Protein AF-A0A969HA17-F1 (afdb_monomer_lite)

Structure (mmCIF, N/CA/C/O backbone):
data_AF-A0A969HA17-F1
#
_entry.id   AF-A0A969HA17-F1
#
loop_
_atom_site.group_PDB
_atom_site.id
_atom_site.type_symbol
_atom_site.label_atom_id
_atom_site.label_alt_id
_atom_site.label_comp_id
_atom_site.label_asym_id
_atom_site.label_entity_id
_atom_site.label_seq_id
_atom_site.pdbx_PDB_ins_code
_atom_site.Cartn_x
_atom_site.Cartn_y
_atom_site.Cartn_z
_atom_site.occupancy
_atom_site.B_iso_or_equiv
_atom_site.auth_seq_id
_atom_site.auth_comp_id
_atom_site.auth_asym_id
_atom_site.auth_atom_id
_atom_site.pdbx_PDB_model_num
ATOM 1 N N . MET A 1 1 ? 87.667 -11.951 -44.386 1.00 44.97 1 MET A N 1
ATOM 2 C CA . MET A 1 1 ? 86.567 -12.486 -45.212 1.00 44.97 1 MET A CA 1
ATOM 3 C C . MET A 1 1 ? 85.248 -12.040 -44.578 1.00 44.97 1 MET A C 1
ATOM 5 O O . MET A 1 1 ? 84.702 -12.742 -43.743 1.00 44.97 1 MET A O 1
ATOM 9 N N . ARG A 1 2 ? 84.836 -10.791 -44.846 1.00 54.56 2 ARG A N 1
ATOM 10 C CA . ARG A 1 2 ? 83.568 -10.178 -44.406 1.00 54.56 2 AR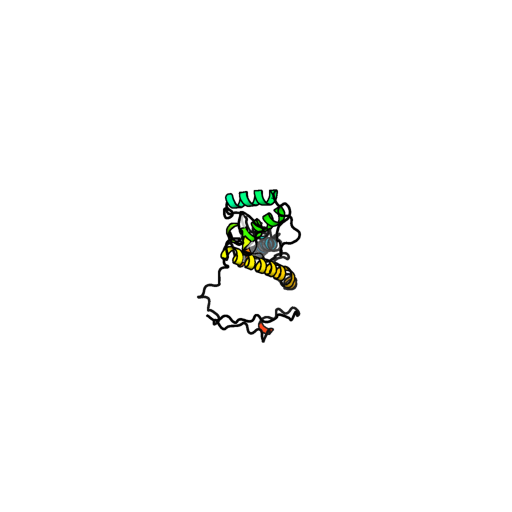G A CA 1
ATOM 11 C C . ARG A 1 2 ? 82.782 -9.852 -45.671 1.00 54.56 2 ARG A C 1
ATOM 13 O O . ARG A 1 2 ? 83.091 -8.872 -46.337 1.00 54.56 2 ARG A O 1
ATOM 20 N N . ARG A 1 3 ? 81.890 -10.760 -46.029 1.00 55.44 3 ARG A N 1
ATOM 21 C CA . ARG A 1 3 ? 80.948 -10.770 -47.155 1.00 55.44 3 ARG A CA 1
ATOM 22 C C . ARG A 1 3 ? 80.308 -12.158 -46.995 1.00 55.44 3 ARG A C 1
ATOM 24 O O . ARG A 1 3 ? 81.057 -13.110 -46.828 1.00 55.44 3 ARG A O 1
ATOM 31 N N . ASP A 1 4 ? 79.013 -12.357 -46.770 1.00 50.09 4 ASP A N 1
ATOM 32 C CA . ASP A 1 4 ? 77.863 -11.786 -47.463 1.00 50.09 4 ASP A CA 1
ATOM 33 C C . ASP A 1 4 ? 76.585 -11.968 -46.589 1.00 50.09 4 ASP A C 1
ATOM 35 O O . ASP A 1 4 ? 75.848 -12.935 -46.754 1.00 50.09 4 ASP A O 1
ATOM 39 N N . LEU A 1 5 ? 76.319 -11.078 -45.617 1.00 58.31 5 LEU A N 1
ATOM 40 C CA . LEU A 1 5 ? 75.054 -11.074 -44.838 1.00 58.31 5 LEU A CA 1
ATOM 41 C C . LEU A 1 5 ? 74.063 -9.978 -45.282 1.00 58.31 5 LEU A C 1
ATOM 43 O O . LEU A 1 5 ? 73.039 -9.764 -44.640 1.00 58.31 5 LEU A O 1
ATOM 47 N N . GLU A 1 6 ? 74.339 -9.291 -46.387 1.00 58.59 6 GLU A N 1
ATOM 48 C CA . GLU A 1 6 ? 73.413 -8.351 -47.023 1.00 58.59 6 GLU A CA 1
ATOM 49 C C . GLU A 1 6 ? 72.746 -9.052 -48.206 1.00 58.59 6 GLU A C 1
ATOM 51 O O . GLU A 1 6 ? 73.274 -8.989 -49.308 1.00 58.59 6 GLU A O 1
ATOM 56 N N . ASN A 1 7 ? 71.671 -9.813 -47.954 1.00 58.34 7 ASN A N 1
ATOM 57 C CA . ASN A 1 7 ? 70.573 -10.128 -48.903 1.00 58.34 7 ASN A CA 1
ATOM 58 C C . ASN A 1 7 ? 69.643 -11.250 -48.387 1.00 58.34 7 ASN A C 1
ATOM 60 O O . ASN A 1 7 ? 69.148 -12.066 -49.158 1.00 58.34 7 ASN A O 1
ATOM 64 N N . ILE A 1 8 ? 69.379 -11.319 -47.077 1.00 58.81 8 ILE A N 1
ATOM 65 C CA . ILE A 1 8 ? 68.439 -12.318 -46.520 1.00 58.81 8 ILE A CA 1
ATOM 66 C C . ILE A 1 8 ? 66.983 -11.802 -46.545 1.00 58.81 8 ILE A C 1
ATOM 68 O O . ILE A 1 8 ? 66.047 -12.552 -46.289 1.00 58.81 8 ILE A O 1
ATOM 72 N N . ILE A 1 9 ? 66.753 -10.531 -46.898 1.00 64.19 9 ILE A N 1
ATOM 73 C CA . ILE A 1 9 ? 65.425 -9.907 -46.839 1.00 64.19 9 ILE A CA 1
ATOM 74 C C . ILE A 1 9 ? 65.092 -9.267 -48.193 1.00 64.19 9 ILE A C 1
ATOM 76 O O . ILE A 1 9 ? 65.401 -8.105 -48.441 1.00 64.19 9 ILE A O 1
ATOM 80 N N . ASP A 1 10 ? 64.452 -10.040 -49.074 1.00 76.94 10 ASP A N 1
ATOM 81 C CA . ASP A 1 10 ? 63.769 -9.515 -50.264 1.00 76.94 10 ASP A CA 1
ATOM 82 C C . ASP A 1 10 ? 62.707 -8.484 -49.809 1.00 76.94 10 ASP A C 1
ATOM 84 O O . ASP A 1 10 ? 61.946 -8.774 -48.876 1.00 76.94 10 ASP A O 1
ATOM 88 N N . PRO A 1 11 ? 62.606 -7.292 -50.431 1.00 78.50 11 PRO A N 1
ATOM 89 C CA . PRO A 1 11 ? 61.543 -6.322 -50.157 1.00 78.50 11 PRO A CA 1
ATOM 90 C C . PRO A 1 11 ? 60.134 -6.932 -50.126 1.00 78.50 11 PRO A C 1
ATOM 92 O O . PRO A 1 11 ? 59.298 -6.526 -49.315 1.00 78.50 11 PRO A O 1
ATOM 95 N N . LYS A 1 12 ? 59.874 -7.951 -50.955 1.00 79.75 12 LYS A N 1
ATOM 96 C CA . LYS A 1 12 ? 58.603 -8.690 -50.964 1.00 79.75 12 LYS A CA 1
ATOM 97 C C . LYS A 1 12 ? 58.403 -9.506 -49.690 1.00 79.75 12 LYS A C 1
ATOM 99 O O . LYS A 1 12 ? 57.295 -9.540 -49.163 1.00 79.75 12 LYS A O 1
ATOM 104 N N . PHE A 1 13 ? 59.457 -10.132 -49.173 1.00 85.06 13 PHE A N 1
ATOM 105 C CA . PHE A 1 13 ? 59.401 -10.880 -47.918 1.00 85.06 13 PHE A CA 1
ATOM 106 C C . PHE A 1 13 ? 59.160 -9.948 -46.726 1.00 85.06 13 PHE A C 1
ATOM 108 O O . PHE A 1 13 ? 58.313 -10.238 -45.885 1.00 85.06 13 PHE A O 1
ATOM 115 N N . SER A 1 14 ? 59.829 -8.790 -46.697 1.00 83.00 14 SER A N 1
ATOM 116 C CA . SER A 1 14 ? 59.621 -7.774 -45.656 1.00 83.00 14 SER A CA 1
ATOM 117 C C . SER A 1 14 ? 58.175 -7.258 -45.636 1.00 83.00 14 SER A C 1
ATOM 119 O O . SER A 1 14 ? 57.557 -7.176 -44.575 1.00 83.00 14 SER A O 1
ATOM 121 N N . TYR A 1 15 ? 57.592 -6.999 -46.813 1.00 89.50 15 TYR A N 1
ATOM 122 C CA . TYR A 1 15 ? 56.187 -6.601 -46.938 1.00 89.50 15 TYR A CA 1
ATOM 123 C C . TYR A 1 15 ? 55.228 -7.658 -46.372 1.00 89.50 15 TYR A C 1
ATOM 125 O O . TYR A 1 15 ? 54.381 -7.336 -45.539 1.00 89.50 15 TYR A O 1
ATOM 133 N N . TRP A 1 16 ? 55.378 -8.922 -46.779 1.00 92.12 16 TRP A N 1
ATOM 134 C CA . TRP A 1 16 ? 54.507 -10.004 -46.309 1.00 92.12 16 TRP A CA 1
ATOM 135 C C . TRP A 1 16 ? 54.662 -10.282 -44.813 1.00 92.12 16 TRP A C 1
ATOM 137 O O . TRP A 1 16 ? 53.668 -10.536 -44.134 1.00 92.12 16 TRP A O 1
ATOM 147 N N . LEU A 1 17 ? 55.878 -10.171 -44.277 1.00 91.94 17 LEU A N 1
ATOM 148 C CA . LEU A 1 17 ? 56.140 -10.323 -42.849 1.00 91.94 17 LEU A CA 1
ATOM 149 C C . LEU A 1 17 ? 55.423 -9.240 -42.030 1.00 91.94 17 LEU A C 1
ATOM 151 O O . LEU A 1 17 ? 54.719 -9.561 -41.073 1.00 91.94 17 LEU A O 1
ATOM 155 N N . VAL A 1 18 ? 55.524 -7.971 -42.434 1.00 91.69 18 VAL A N 1
ATOM 156 C CA . VAL A 1 18 ? 54.828 -6.865 -41.753 1.00 91.69 18 VAL A CA 1
ATOM 157 C C . VAL A 1 18 ? 53.310 -6.989 -41.905 1.00 91.69 18 VAL A C 1
ATOM 159 O O . VAL A 1 18 ? 52.583 -6.822 -40.927 1.00 91.69 18 VAL A O 1
ATOM 162 N N . PHE A 1 19 ? 52.820 -7.339 -43.097 1.00 93.56 19 PHE A N 1
ATOM 163 C CA . PHE A 1 19 ? 51.390 -7.510 -43.361 1.00 93.56 19 PHE A CA 1
ATOM 164 C C . PHE A 1 19 ? 50.753 -8.585 -42.468 1.00 93.56 19 PHE A C 1
ATOM 166 O O . PHE A 1 19 ? 49.677 -8.365 -41.903 1.00 93.56 19 PHE A O 1
ATOM 173 N N . LEU A 1 20 ? 51.425 -9.728 -42.291 1.00 94.62 20 LEU A N 1
ATOM 174 C CA . LEU A 1 20 ? 50.940 -10.810 -41.434 1.00 94.62 20 LEU A CA 1
ATOM 175 C C . LEU A 1 20 ? 50.988 -10.443 -39.948 1.00 94.62 20 LEU A C 1
ATOM 177 O O . LEU A 1 20 ? 50.055 -10.776 -39.220 1.00 94.62 20 LEU A O 1
ATOM 181 N N . ILE A 1 21 ? 52.016 -9.714 -39.502 1.00 95.00 21 ILE A N 1
ATOM 182 C CA . ILE A 1 21 ? 52.104 -9.234 -38.115 1.00 95.00 21 ILE A CA 1
ATOM 183 C C . ILE A 1 21 ? 50.957 -8.264 -37.810 1.00 95.00 21 ILE A C 1
ATOM 185 O O . ILE A 1 21 ? 50.241 -8.453 -36.829 1.00 95.00 21 ILE A O 1
ATOM 189 N N . VAL A 1 22 ? 50.731 -7.260 -38.665 1.00 95.12 22 VAL A N 1
ATOM 190 C CA . VAL A 1 22 ? 49.660 -6.267 -38.463 1.00 95.12 22 VAL A CA 1
ATOM 191 C C . VAL A 1 22 ? 48.283 -6.931 -38.500 1.00 95.12 22 VAL A C 1
ATOM 193 O O . VAL A 1 22 ? 47.454 -6.681 -37.625 1.00 95.12 22 VAL A O 1
ATOM 196 N N . SER A 1 23 ? 48.049 -7.827 -39.461 1.00 94.81 23 SER A N 1
ATOM 197 C CA . SER A 1 23 ? 46.786 -8.567 -39.560 1.00 94.81 23 SER A CA 1
ATOM 198 C C . SER A 1 23 ? 46.558 -9.469 -38.344 1.00 94.81 23 SER A C 1
ATOM 200 O O . SER A 1 23 ? 45.452 -9.511 -37.809 1.00 94.81 23 SER A O 1
ATOM 202 N N . GLY A 1 24 ? 47.605 -10.141 -37.855 1.00 96.25 24 GLY A N 1
ATOM 203 C CA . GLY A 1 24 ? 47.545 -10.970 -36.651 1.00 96.25 24 GLY A CA 1
ATOM 204 C C . GLY A 1 24 ? 47.193 -10.170 -35.396 1.00 96.25 24 GLY A C 1
ATOM 205 O O . GLY A 1 24 ? 46.365 -10.614 -34.603 1.00 96.25 24 GLY A O 1
ATOM 206 N N . VAL A 1 25 ? 47.747 -8.964 -35.244 1.00 96.00 25 VAL A N 1
ATOM 207 C CA . VAL A 1 25 ? 47.420 -8.062 -34.127 1.00 96.00 25 VAL A CA 1
ATOM 208 C C . VAL A 1 25 ? 45.967 -7.589 -34.200 1.00 96.00 25 VAL A C 1
ATOM 210 O O . VAL A 1 25 ? 45.275 -7.614 -33.185 1.00 96.00 25 VAL A O 1
ATOM 213 N N . LEU A 1 26 ? 45.473 -7.209 -35.383 1.00 95.94 26 LEU A N 1
ATOM 214 C CA . LEU A 1 26 ? 44.083 -6.771 -35.551 1.00 95.94 26 LEU A CA 1
ATOM 215 C C . LEU A 1 26 ? 43.084 -7.900 -35.277 1.00 95.94 26 LEU A C 1
ATOM 217 O O . LEU A 1 26 ? 42.102 -7.695 -34.565 1.00 95.94 26 LEU A O 1
ATOM 221 N N . VAL A 1 27 ? 43.350 -9.103 -35.790 1.00 95.88 27 VAL A N 1
ATOM 222 C CA . VAL A 1 27 ? 42.502 -10.281 -35.559 1.00 95.88 27 VAL A CA 1
ATOM 223 C C . VAL A 1 27 ? 42.549 -10.707 -34.090 1.00 95.88 27 VAL A C 1
ATOM 225 O O . VAL A 1 27 ? 41.504 -10.951 -33.490 1.00 95.88 27 VAL A O 1
ATOM 228 N N . GLY A 1 28 ? 43.734 -10.729 -33.475 1.00 96.00 28 GLY A N 1
ATOM 229 C CA . GLY A 1 28 ? 43.892 -11.002 -32.045 1.00 96.00 28 GLY A CA 1
ATOM 230 C C . GLY A 1 28 ? 43.158 -9.983 -31.171 1.00 96.00 28 GLY A C 1
ATOM 231 O O . GLY A 1 28 ? 42.460 -10.367 -30.234 1.00 96.00 28 GLY A O 1
ATOM 232 N N . GLY A 1 29 ? 43.235 -8.697 -31.523 1.00 95.31 29 GLY A N 1
ATOM 233 C CA . GLY A 1 29 ? 42.481 -7.625 -30.874 1.00 95.31 29 GLY A CA 1
ATOM 234 C C . GLY A 1 29 ? 40.969 -7.804 -31.015 1.00 95.31 29 GLY A C 1
ATOM 235 O O . GLY A 1 29 ? 40.249 -7.684 -30.027 1.00 95.31 29 GLY A O 1
ATOM 236 N N . ALA A 1 30 ? 40.478 -8.171 -32.201 1.00 94.50 30 ALA A N 1
ATOM 237 C CA . ALA A 1 30 ? 39.061 -8.455 -32.422 1.00 94.50 30 ALA A CA 1
ATOM 238 C C . ALA A 1 30 ? 38.575 -9.646 -31.581 1.00 94.50 30 ALA A C 1
ATOM 240 O O . ALA A 1 30 ? 37.540 -9.549 -30.921 1.00 94.50 30 ALA A O 1
ATOM 241 N N . PHE A 1 31 ? 39.337 -10.743 -31.531 1.00 94.81 31 PHE A N 1
ATOM 242 C CA . PHE A 1 31 ? 39.011 -11.888 -30.676 1.00 94.81 31 PHE A CA 1
ATOM 243 C C . PHE A 1 31 ? 39.030 -11.529 -29.190 1.00 94.81 31 PHE A C 1
ATOM 245 O O . PHE A 1 31 ? 38.149 -11.966 -28.450 1.00 94.81 31 PHE A O 1
ATOM 252 N N . TRP A 1 32 ? 39.980 -10.699 -28.757 1.00 93.88 32 TRP A N 1
ATOM 253 C CA . TRP A 1 32 ? 40.032 -10.206 -27.385 1.00 93.88 32 TRP A CA 1
ATOM 254 C C . TRP A 1 32 ? 38.816 -9.339 -27.043 1.00 93.88 32 TRP A C 1
ATOM 256 O O . TRP A 1 32 ? 38.187 -9.574 -26.016 1.00 93.88 32 TRP A O 1
ATOM 266 N N . VAL A 1 33 ? 38.419 -8.407 -27.919 1.00 92.56 33 VAL A N 1
ATOM 267 C CA . VAL A 1 33 ? 37.217 -7.574 -27.728 1.00 92.56 33 VAL A CA 1
ATOM 268 C C . VAL A 1 33 ? 35.957 -8.433 -27.692 1.00 92.56 33 VAL A C 1
ATOM 270 O O . VAL A 1 33 ? 35.130 -8.250 -26.805 1.00 92.56 33 VAL A O 1
ATOM 273 N N . ILE A 1 34 ? 35.809 -9.406 -28.594 1.00 88.94 34 ILE A N 1
ATOM 274 C CA . ILE A 1 34 ? 34.659 -10.323 -28.586 1.00 88.94 34 ILE A CA 1
ATOM 275 C C . ILE A 1 34 ? 34.635 -11.141 -27.288 1.00 88.94 34 ILE A C 1
ATOM 277 O O . ILE A 1 34 ? 33.576 -11.292 -26.682 1.00 88.94 34 ILE A O 1
ATOM 281 N N . GLY A 1 35 ? 35.785 -11.638 -26.830 1.00 90.38 35 GLY A N 1
ATOM 282 C CA . GLY A 1 35 ? 35.913 -12.350 -25.558 1.00 90.38 35 GLY A CA 1
ATOM 283 C C . GLY A 1 35 ? 35.600 -11.469 -24.346 1.00 90.38 35 GLY A C 1
ATOM 284 O O . GLY A 1 35 ? 34.900 -11.909 -23.439 1.00 90.38 35 GLY A O 1
ATOM 285 N N . PHE A 1 36 ? 36.056 -10.217 -24.346 1.00 85.81 36 PHE A N 1
ATOM 286 C CA . PHE A 1 36 ? 35.774 -9.224 -23.310 1.00 85.81 36 PHE A CA 1
ATOM 287 C C . PHE A 1 36 ? 34.290 -8.844 -23.274 1.00 85.81 36 PHE A C 1
ATOM 289 O O . PHE A 1 36 ? 33.675 -8.859 -22.214 1.00 85.81 36 PHE A O 1
ATOM 296 N N . VAL A 1 37 ? 33.681 -8.567 -24.428 1.00 85.38 37 VAL A N 1
ATOM 297 C CA . VAL A 1 37 ? 32.247 -8.266 -24.518 1.00 85.38 37 VAL A CA 1
ATOM 298 C C . VAL A 1 37 ? 31.430 -9.472 -24.073 1.00 85.38 37 VAL A C 1
ATOM 300 O O . VAL A 1 37 ? 30.508 -9.306 -23.287 1.00 85.38 37 VAL A O 1
ATOM 303 N N . ARG A 1 38 ? 31.787 -10.694 -24.489 1.00 80.19 38 ARG A N 1
ATOM 304 C CA . ARG A 1 38 ? 31.105 -11.914 -24.032 1.00 80.19 38 ARG A CA 1
ATOM 305 C C . ARG A 1 38 ? 31.282 -12.159 -22.536 1.00 80.19 38 ARG A C 1
ATOM 307 O O . ARG A 1 38 ? 30.306 -12.509 -21.885 1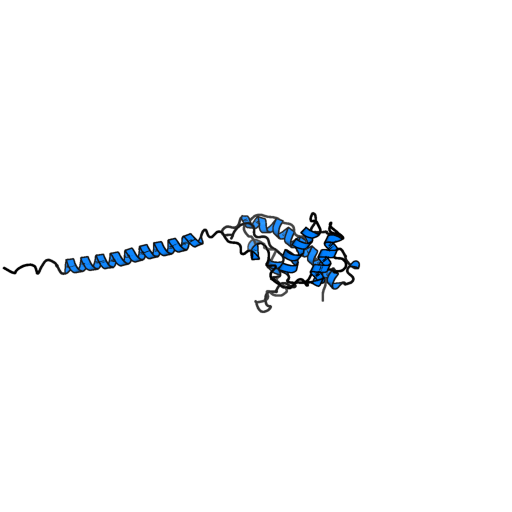.00 80.19 38 ARG A O 1
ATOM 314 N N . SER A 1 39 ? 32.471 -11.945 -21.973 1.00 76.38 39 SER A N 1
ATOM 315 C CA . SER A 1 39 ? 32.698 -12.137 -20.534 1.00 76.38 39 SER A CA 1
ATOM 316 C C . SER A 1 39 ? 31.950 -11.112 -19.680 1.00 76.38 39 SER A C 1
ATOM 318 O O . SER A 1 39 ? 31.506 -11.451 -18.589 1.00 76.38 39 SER A O 1
ATOM 320 N N . LYS A 1 40 ? 31.749 -9.890 -20.189 1.00 71.50 40 LYS A N 1
ATOM 321 C CA . LYS A 1 40 ? 30.920 -8.858 -19.549 1.00 71.50 40 LYS A CA 1
ATOM 322 C C . LYS A 1 40 ? 29.419 -9.012 -19.820 1.00 71.50 40 LYS A C 1
ATOM 324 O O . LYS A 1 40 ? 28.615 -8.637 -18.974 1.00 71.50 40 LYS A O 1
ATOM 329 N N . ALA A 1 41 ? 29.026 -9.570 -20.963 1.00 60.28 41 ALA A N 1
ATOM 330 C CA . ALA A 1 41 ? 27.623 -9.788 -21.317 1.00 60.28 41 ALA A CA 1
ATOM 331 C C . ALA A 1 41 ? 27.030 -11.029 -20.631 1.00 60.28 41 ALA A C 1
ATOM 333 O O . ALA A 1 41 ? 25.875 -10.999 -20.221 1.00 60.28 41 ALA A O 1
ATOM 334 N N . VAL A 1 42 ? 27.810 -12.102 -20.450 1.00 53.91 42 VAL A N 1
ATOM 335 C CA . VAL A 1 42 ? 27.351 -13.304 -19.730 1.00 53.91 42 VAL A CA 1
ATOM 336 C C . VAL A 1 42 ? 27.174 -13.024 -18.233 1.00 53.91 42 VAL A C 1
ATOM 338 O O . VAL A 1 42 ? 26.252 -13.561 -17.633 1.00 53.91 42 VAL A O 1
ATOM 341 N N . SER A 1 43 ? 27.943 -12.099 -17.644 1.00 52.84 43 SER A N 1
ATOM 342 C CA . SER A 1 43 ? 27.705 -11.654 -16.261 1.00 52.84 43 SER A CA 1
ATOM 343 C C . SER A 1 43 ? 26.418 -10.840 -16.061 1.00 52.84 43 SER A C 1
ATOM 345 O O . SER A 1 43 ? 26.062 -10.587 -14.921 1.00 52.84 43 SER A O 1
ATOM 347 N N . ALA A 1 44 ? 25.726 -10.425 -17.130 1.00 48.69 44 ALA A N 1
ATOM 348 C CA . ALA A 1 44 ? 24.467 -9.675 -17.039 1.00 48.69 44 ALA A CA 1
ATOM 349 C C . ALA A 1 44 ? 23.212 -10.541 -17.270 1.00 48.69 44 ALA A C 1
ATOM 351 O O . ALA A 1 44 ? 22.100 -10.078 -17.026 1.00 48.69 44 ALA A O 1
ATOM 352 N N . ALA A 1 45 ? 23.366 -11.773 -17.772 1.00 46.72 45 ALA A N 1
ATOM 353 C CA . ALA A 1 45 ? 22.240 -12.659 -18.086 1.00 46.72 45 ALA A CA 1
ATOM 354 C C . ALA A 1 45 ? 21.812 -13.543 -16.902 1.00 46.72 45 ALA A C 1
ATOM 356 O O . ALA A 1 45 ? 20.680 -14.013 -16.873 1.00 46.72 45 ALA A O 1
ATOM 357 N N . GLU A 1 46 ? 22.695 -13.730 -15.922 1.00 48.66 46 GLU A N 1
ATOM 358 C CA . GLU A 1 46 ? 22.439 -14.513 -14.711 1.00 48.66 46 GLU A CA 1
ATOM 359 C C . GLU A 1 46 ? 22.904 -13.736 -13.477 1.00 48.66 46 GLU A C 1
ATOM 361 O O . GLU A 1 46 ? 23.605 -14.235 -12.602 1.00 48.66 46 GLU A O 1
ATOM 366 N N . GLU A 1 47 ? 22.557 -12.451 -13.432 1.00 47.50 47 GLU A N 1
ATOM 367 C CA . GLU A 1 47 ? 22.487 -11.762 -12.154 1.00 47.50 47 GLU A CA 1
ATOM 368 C C . GLU A 1 47 ? 21.222 -12.297 -11.480 1.00 47.50 47 GLU A C 1
ATOM 370 O O . GLU A 1 47 ? 20.105 -12.029 -11.935 1.00 47.50 47 GLU A O 1
ATOM 375 N N . GLU A 1 48 ? 21.401 -13.125 -10.443 1.00 44.97 48 GLU A N 1
ATOM 376 C CA . GLU A 1 48 ? 20.399 -13.301 -9.393 1.00 44.97 48 GLU A CA 1
ATOM 377 C C . GLU A 1 48 ? 19.835 -11.909 -9.145 1.00 44.97 48 GLU A C 1
ATOM 379 O O . GLU A 1 48 ? 20.580 -11.014 -8.744 1.00 44.97 48 GLU A O 1
ATOM 384 N N . ILE A 1 49 ? 18.573 -11.673 -9.518 1.00 49.03 49 ILE A N 1
ATOM 385 C CA . ILE A 1 49 ? 17.965 -10.375 -9.269 1.00 49.03 49 ILE A CA 1
ATOM 386 C C . ILE A 1 49 ? 17.920 -10.285 -7.758 1.00 49.03 49 ILE A C 1
ATOM 388 O O . ILE A 1 49 ? 17.001 -10.815 -7.133 1.00 49.03 49 ILE A O 1
ATOM 392 N N . ILE A 1 50 ? 18.936 -9.645 -7.178 1.00 45.47 50 ILE A N 1
ATOM 393 C CA . ILE A 1 50 ? 18.918 -9.189 -5.807 1.00 45.47 50 ILE A CA 1
ATOM 394 C C . ILE A 1 50 ? 17.821 -8.141 -5.829 1.00 45.47 50 ILE A C 1
ATOM 396 O O . ILE A 1 50 ? 18.041 -6.970 -6.142 1.00 45.47 50 ILE A O 1
ATOM 400 N N . LEU A 1 51 ? 16.591 -8.616 -5.624 1.00 47.97 51 LEU A N 1
ATOM 401 C CA . LEU A 1 51 ? 15.432 -7.789 -5.390 1.00 47.97 51 LEU A CA 1
ATOM 402 C C . LEU A 1 51 ? 15.881 -6.852 -4.285 1.00 47.97 51 LEU A C 1
ATOM 404 O O . LEU A 1 51 ? 16.178 -7.296 -3.175 1.00 47.97 51 LEU A O 1
ATOM 408 N N . ASN A 1 52 ? 16.017 -5.565 -4.618 1.00 43.84 52 ASN A N 1
ATOM 409 C CA . ASN A 1 52 ? 16.233 -4.550 -3.604 1.00 43.84 52 ASN A CA 1
ATOM 410 C C . ASN A 1 52 ? 15.195 -4.843 -2.512 1.00 43.84 52 ASN A C 1
ATOM 412 O O . ASN A 1 52 ? 14.029 -5.026 -2.865 1.00 43.84 52 ASN A O 1
ATOM 416 N N . PRO A 1 53 ? 15.569 -4.954 -1.228 1.00 46.88 53 PRO A N 1
ATOM 417 C CA . PRO A 1 53 ? 14.602 -5.221 -0.173 1.00 46.88 53 PRO A CA 1
ATOM 418 C C . PRO A 1 53 ? 13.434 -4.228 -0.203 1.00 46.88 53 PRO A C 1
ATOM 420 O O . PRO A 1 53 ? 12.340 -4.615 0.178 1.00 46.88 53 PRO A O 1
ATOM 423 N N . ALA A 1 54 ? 13.611 -3.026 -0.772 1.00 40.78 54 ALA A N 1
ATOM 424 C CA . ALA A 1 54 ? 12.533 -2.083 -1.079 1.00 40.78 54 ALA A CA 1
ATOM 425 C C . ALA A 1 54 ? 11.410 -2.639 -1.990 1.00 40.78 54 ALA A C 1
ATOM 427 O O . ALA A 1 54 ? 10.295 -2.131 -1.951 1.00 40.78 54 ALA A O 1
ATOM 428 N N . PHE A 1 55 ? 11.683 -3.654 -2.815 1.00 44.59 55 PHE A N 1
ATOM 429 C CA . PHE A 1 55 ? 10.707 -4.359 -3.656 1.00 44.59 55 PHE A CA 1
ATOM 430 C C . PHE A 1 55 ? 10.123 -5.619 -2.994 1.00 44.59 55 PHE A C 1
ATOM 432 O O . PHE A 1 55 ? 9.164 -6.171 -3.524 1.00 44.59 55 PHE A O 1
ATOM 439 N N . VAL A 1 56 ? 10.675 -6.077 -1.862 1.00 51.47 56 VAL A N 1
ATOM 440 C CA . VAL A 1 56 ? 10.143 -7.214 -1.077 1.00 51.47 56 VAL A CA 1
ATOM 441 C C . VAL A 1 56 ? 9.337 -6.713 0.124 1.00 51.47 56 VAL A C 1
ATOM 443 O O . VAL A 1 56 ? 8.287 -7.256 0.433 1.00 51.47 56 VAL A O 1
ATOM 446 N N . ASN A 1 57 ? 9.792 -5.629 0.747 1.00 56.38 57 ASN A N 1
ATOM 447 C CA . ASN A 1 57 ? 9.087 -4.840 1.744 1.00 56.38 57 ASN A CA 1
ATOM 448 C C . ASN A 1 57 ? 9.242 -3.381 1.325 1.00 56.38 57 ASN A C 1
ATOM 450 O O . ASN A 1 57 ? 10.354 -2.849 1.389 1.00 56.38 57 ASN A O 1
ATOM 454 N N . TYR A 1 58 ? 8.161 -2.736 0.875 1.00 57.56 58 TYR A N 1
ATOM 455 C CA . TYR A 1 58 ? 8.230 -1.308 0.575 1.00 57.56 58 TYR A CA 1
ATOM 456 C C . TYR A 1 58 ? 8.793 -0.586 1.799 1.00 57.56 58 TYR A C 1
ATOM 458 O O . TYR A 1 58 ? 8.308 -0.763 2.916 1.00 57.56 58 TYR A O 1
ATOM 466 N N . SER A 1 59 ? 9.905 0.110 1.567 1.00 54.19 59 SER A N 1
ATOM 467 C CA . SER A 1 59 ? 10.805 0.633 2.588 1.00 54.19 59 SER A CA 1
ATOM 468 C C . SER A 1 59 ? 10.050 1.283 3.746 1.00 54.19 59 SER A C 1
ATOM 470 O O . SER A 1 59 ? 9.446 2.339 3.577 1.00 54.19 59 SER A O 1
ATOM 472 N N . THR A 1 60 ? 10.186 0.699 4.937 1.00 53.81 60 THR A N 1
ATOM 473 C CA . THR A 1 60 ? 9.751 1.291 6.207 1.00 53.81 60 THR A CA 1
ATOM 474 C C . THR A 1 60 ? 10.681 2.398 6.705 1.00 53.81 60 THR A C 1
ATOM 476 O O . THR A 1 60 ? 10.468 2.950 7.780 1.00 53.81 60 THR A O 1
ATOM 479 N N . ALA A 1 61 ? 11.741 2.730 5.957 1.00 53.78 61 ALA A N 1
ATOM 480 C CA . ALA A 1 61 ? 12.630 3.824 6.315 1.00 53.78 61 ALA A CA 1
ATOM 481 C C . ALA A 1 61 ? 11.914 5.169 6.106 1.00 53.78 61 ALA A C 1
ATOM 483 O O . ALA A 1 61 ? 11.860 5.702 4.995 1.00 53.78 61 ALA A O 1
ATOM 484 N N . GLY A 1 62 ? 11.353 5.695 7.192 1.00 59.38 62 GLY A N 1
ATOM 485 C CA . GLY A 1 62 ? 10.783 7.032 7.293 1.00 59.38 62 GLY A CA 1
ATOM 486 C C . GLY A 1 62 ? 10.022 7.218 8.607 1.00 59.38 62 GLY A C 1
ATOM 487 O O . GLY A 1 62 ? 9.289 6.332 9.034 1.00 59.38 62 GLY A O 1
ATOM 488 N N . ASP A 1 63 ? 10.164 8.391 9.224 1.00 71.38 63 ASP A N 1
ATOM 489 C CA . ASP A 1 63 ? 9.450 8.779 10.450 1.00 71.38 63 ASP A CA 1
ATOM 490 C C . ASP A 1 63 ? 8.009 9.241 10.134 1.00 71.38 63 ASP A C 1
ATOM 492 O O . ASP A 1 63 ? 7.602 10.343 10.493 1.00 71.38 63 ASP A O 1
ATOM 496 N N . TYR A 1 64 ? 7.240 8.444 9.384 1.00 80.88 64 TYR A N 1
ATOM 497 C CA . TYR A 1 64 ? 5.859 8.789 9.000 1.00 80.88 64 TYR A CA 1
ATOM 498 C C . TYR A 1 64 ? 4.799 8.235 9.961 1.00 80.88 64 TYR A C 1
ATOM 500 O O . TYR A 1 64 ? 3.669 8.716 9.949 1.00 80.88 64 TYR A O 1
ATOM 508 N N . VAL A 1 65 ? 5.143 7.248 10.797 1.00 88.88 65 VAL A N 1
ATOM 509 C CA . VAL A 1 65 ? 4.283 6.812 11.908 1.00 88.88 65 VAL A CA 1
ATOM 510 C C . VAL A 1 65 ? 4.766 7.484 13.183 1.00 88.88 65 VAL A C 1
ATOM 512 O O . VAL A 1 65 ? 5.896 7.247 13.621 1.00 88.88 65 VAL A O 1
ATOM 515 N N . SER A 1 66 ? 3.908 8.303 13.783 1.00 91.69 66 SER A N 1
ATOM 516 C CA . SER A 1 66 ? 4.257 9.060 14.985 1.00 91.69 66 SER A CA 1
ATOM 517 C C . SER A 1 66 ? 4.503 8.130 16.187 1.00 91.69 66 SER A C 1
ATOM 519 O O . SER A 1 66 ? 3.874 7.068 16.282 1.00 91.69 66 SER A O 1
ATOM 521 N N . PRO A 1 67 ? 5.397 8.487 17.131 1.00 91.69 67 PRO A N 1
ATOM 522 C CA . PRO A 1 67 ? 5.585 7.723 18.367 1.00 91.69 67 PRO A CA 1
ATOM 523 C C . PRO A 1 67 ? 4.283 7.538 19.156 1.00 91.69 67 PRO A C 1
ATOM 525 O O . PRO A 1 67 ? 4.080 6.500 19.783 1.00 91.69 67 PRO A O 1
ATOM 528 N N . GLU A 1 68 ? 3.381 8.517 19.096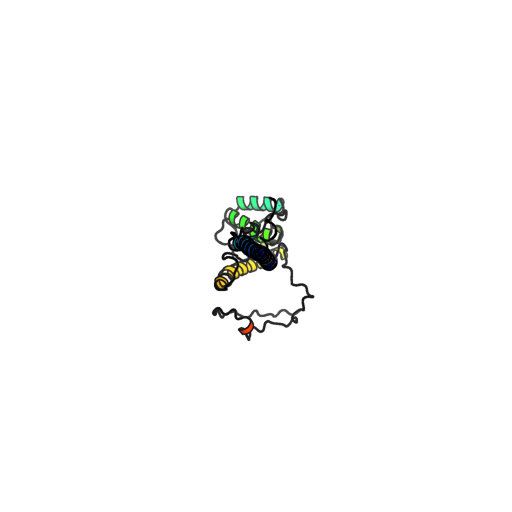 1.00 92.56 68 GLU A N 1
ATOM 529 C CA . GLU A 1 68 ? 2.064 8.476 19.724 1.00 92.56 68 GLU A CA 1
ATOM 530 C C . GLU A 1 68 ? 1.170 7.409 19.084 1.00 92.56 68 GLU A C 1
ATOM 532 O O . GLU A 1 68 ? 0.593 6.588 19.799 1.00 92.56 68 GLU A O 1
ATOM 537 N N . SER A 1 69 ? 1.096 7.364 17.749 1.00 92.69 69 SER A N 1
ATOM 538 C CA . SER A 1 69 ? 0.357 6.324 17.021 1.00 92.69 69 SER A CA 1
ATOM 539 C C . SER A 1 69 ? 0.943 4.934 17.266 1.00 92.69 69 SER A C 1
ATOM 541 O O . SER A 1 69 ? 0.187 3.980 17.467 1.00 92.69 69 SER A O 1
ATOM 543 N N . GLN A 1 70 ? 2.276 4.815 17.334 1.00 90.88 70 GLN A N 1
ATOM 544 C CA . GLN A 1 70 ? 2.948 3.561 17.690 1.00 90.88 70 GLN A CA 1
ATOM 545 C C . GLN A 1 70 ? 2.609 3.124 19.120 1.00 90.88 70 GLN A C 1
ATOM 547 O O . GLN A 1 70 ? 2.296 1.960 19.347 1.00 90.88 70 GLN A O 1
ATOM 552 N N . ALA A 1 71 ? 2.618 4.034 20.094 1.00 93.31 71 ALA A N 1
ATOM 553 C CA . ALA A 1 71 ? 2.242 3.705 21.466 1.00 93.31 71 ALA A CA 1
ATOM 554 C C . ALA A 1 71 ? 0.769 3.271 21.562 1.00 93.31 71 ALA A C 1
ATOM 556 O O . ALA A 1 71 ? 0.473 2.251 22.186 1.00 93.31 71 ALA A O 1
ATOM 557 N N . ALA A 1 72 ? -0.138 3.992 20.893 1.00 94.38 72 ALA A N 1
ATOM 558 C CA . ALA A 1 72 ? -1.567 3.686 20.885 1.00 94.38 72 ALA A CA 1
ATOM 559 C C . ALA A 1 72 ? -1.858 2.282 20.334 1.00 94.38 72 ALA A C 1
ATOM 561 O O . ALA A 1 72 ? -2.630 1.531 20.933 1.00 94.38 72 ALA A O 1
ATOM 562 N N . ILE A 1 73 ? -1.209 1.886 19.233 1.00 92.44 73 ILE A N 1
ATOM 563 C CA . ILE A 1 73 ? -1.420 0.549 18.665 1.00 92.44 73 ILE A CA 1
ATOM 564 C C . ILE A 1 73 ? -0.824 -0.558 19.540 1.00 92.44 73 ILE A C 1
ATOM 566 O O . ILE A 1 73 ? -1.431 -1.619 19.646 1.00 92.44 73 ILE A O 1
ATOM 570 N N . GLN A 1 74 ? 0.301 -0.327 20.229 1.00 93.38 74 GLN A N 1
ATOM 571 C CA . GLN A 1 74 ? 0.831 -1.322 21.172 1.00 93.38 74 GLN A CA 1
ATOM 572 C C . GLN A 1 74 ? -0.125 -1.556 22.348 1.00 93.38 74 GLN A C 1
ATOM 574 O O . GLN A 1 74 ? -0.337 -2.701 22.748 1.00 93.38 74 GLN A O 1
ATOM 579 N N . THR A 1 75 ? -0.749 -0.496 22.873 1.00 94.75 75 THR A N 1
ATOM 580 C CA . THR A 1 75 ? -1.806 -0.630 23.886 1.00 94.75 75 THR A CA 1
ATOM 581 C C . THR A 1 75 ? -3.005 -1.399 23.334 1.00 94.75 75 THR A C 1
ATOM 583 O O . THR A 1 75 ? -3.476 -2.331 23.982 1.00 94.75 75 THR A O 1
ATOM 586 N N . TYR A 1 76 ? -3.447 -1.077 22.117 1.00 94.31 76 TYR A N 1
ATOM 587 C CA . TYR A 1 76 ? -4.573 -1.758 21.479 1.00 94.31 76 TYR A CA 1
ATOM 588 C C . TYR A 1 76 ? -4.304 -3.251 21.231 1.00 94.31 76 TYR A C 1
ATOM 590 O O . TYR A 1 76 ? -5.171 -4.072 21.507 1.00 94.31 76 TYR A O 1
ATOM 598 N N . ILE A 1 77 ? -3.103 -3.628 20.771 1.00 93.69 77 ILE A N 1
ATOM 599 C CA . ILE A 1 77 ? -2.700 -5.036 20.583 1.00 93.69 77 ILE A CA 1
ATOM 600 C C . ILE A 1 77 ? -2.750 -5.802 21.913 1.00 93.69 77 ILE A C 1
ATOM 602 O O . ILE A 1 77 ? -3.163 -6.960 21.939 1.00 93.69 77 ILE A O 1
ATOM 606 N N . ALA A 1 78 ? -2.332 -5.170 23.015 1.00 94.19 78 ALA A N 1
ATOM 607 C CA . ALA A 1 78 ? -2.353 -5.792 24.337 1.00 94.19 78 ALA A CA 1
ATOM 608 C C . ALA A 1 78 ? -3.780 -5.998 24.876 1.00 94.19 78 ALA A C 1
ATOM 610 O O . ALA A 1 78 ? -4.032 -6.981 25.572 1.00 94.19 78 ALA A O 1
ATOM 611 N N . GLU A 1 79 ? -4.702 -5.087 24.563 1.00 95.19 79 GLU A N 1
ATOM 612 C CA . GLU A 1 79 ? -6.105 -5.164 24.981 1.00 95.19 79 GLU A CA 1
ATOM 613 C C . GLU A 1 79 ? -6.932 -6.108 24.092 1.00 95.19 79 GLU A C 1
ATOM 615 O O . GLU A 1 79 ? -7.764 -6.871 24.588 1.00 95.19 79 GLU A O 1
ATOM 620 N N . PHE A 1 80 ? -6.667 -6.104 22.785 1.00 94.19 80 PHE A N 1
ATOM 621 C CA . PHE A 1 80 ? -7.400 -6.862 21.776 1.00 94.19 80 PHE A CA 1
ATOM 622 C C . PHE A 1 80 ? -6.438 -7.727 20.952 1.00 94.19 80 PHE A C 1
ATOM 624 O O . PHE A 1 80 ? -6.002 -7.310 19.876 1.00 94.19 80 PHE A O 1
ATOM 631 N N . PRO A 1 81 ? -6.104 -8.947 21.416 1.00 91.38 81 PRO A N 1
ATOM 632 C CA . PRO A 1 81 ? -5.197 -9.839 20.689 1.00 91.38 81 PRO A CA 1
ATOM 633 C C . PRO A 1 81 ? -5.770 -10.306 19.340 1.00 91.38 81 PRO A C 1
ATOM 635 O O . PRO A 1 81 ? -5.009 -10.571 18.410 1.00 91.38 81 PRO A O 1
ATOM 638 N N . GLU A 1 82 ? -7.100 -10.345 19.220 1.00 92.69 82 GLU A N 1
ATOM 639 C CA . GLU A 1 82 ? -7.822 -10.614 17.974 1.00 92.69 82 GLU A CA 1
ATOM 640 C C . GLU A 1 82 ? -8.426 -9.320 17.407 1.00 92.69 82 GLU A C 1
ATOM 642 O O . GLU A 1 82 ? -8.947 -8.501 18.178 1.00 92.69 82 GLU A O 1
ATOM 647 N N . PRO A 1 83 ? -8.387 -9.114 16.078 1.00 90.69 83 PRO A N 1
ATOM 648 C CA . PRO A 1 83 ? -8.792 -7.853 15.482 1.00 90.69 83 PRO A CA 1
ATOM 649 C C . PRO A 1 83 ? -10.306 -7.662 15.545 1.00 90.69 83 PRO A C 1
ATOM 651 O O . PRO A 1 83 ? -11.094 -8.561 15.247 1.00 90.69 83 PRO A O 1
ATOM 654 N N . GLN A 1 84 ? -10.725 -6.440 15.858 1.00 90.88 84 GLN A N 1
ATOM 655 C CA . GLN A 1 84 ? -12.130 -6.054 15.811 1.00 90.88 84 GLN A CA 1
ATOM 656 C C . GLN A 1 84 ? -12.494 -5.518 14.424 1.00 90.88 84 GLN A C 1
ATOM 658 O O . GLN A 1 84 ? -11.758 -4.722 13.843 1.00 90.88 84 GLN A O 1
ATOM 663 N N . ASN A 1 85 ? -13.654 -5.928 13.904 1.00 88.62 85 ASN A N 1
ATOM 664 C CA . ASN A 1 85 ? -14.232 -5.422 12.651 1.00 88.62 85 ASN A CA 1
ATOM 665 C C . ASN A 1 85 ? -13.332 -5.563 11.402 1.00 88.62 85 ASN A C 1
ATOM 667 O O . ASN A 1 85 ? -13.465 -4.810 10.435 1.00 88.62 85 ASN A O 1
ATOM 671 N N . ALA A 1 86 ? -12.440 -6.558 11.374 1.00 89.06 86 ALA A N 1
ATOM 672 C CA . ALA A 1 86 ? -11.663 -6.886 10.181 1.00 89.06 86 ALA A CA 1
ATOM 673 C C . ALA A 1 86 ? -12.552 -7.559 9.117 1.00 89.06 86 ALA A C 1
ATOM 675 O O . ALA A 1 86 ? -13.005 -8.686 9.295 1.00 89.06 86 ALA A O 1
ATOM 676 N N . GLN A 1 87 ? -12.809 -6.858 8.006 1.00 88.25 87 GLN A N 1
ATOM 677 C CA . GLN A 1 87 ? -13.701 -7.336 6.933 1.00 88.25 87 GLN A CA 1
ATOM 678 C C . GLN A 1 87 ? -12.956 -7.920 5.724 1.00 88.25 87 GLN A C 1
ATOM 680 O O . GLN A 1 87 ? -13.444 -8.852 5.093 1.00 88.25 87 GLN A O 1
ATOM 685 N N . VAL A 1 88 ? -11.797 -7.349 5.371 1.00 88.31 88 VAL A N 1
ATOM 686 C CA . VAL A 1 88 ? -11.024 -7.740 4.174 1.00 88.31 88 VAL A CA 1
ATOM 687 C C . VAL A 1 88 ? -9.820 -8.595 4.555 1.00 88.31 88 VAL A C 1
ATOM 689 O O . VAL A 1 88 ? -9.632 -9.685 4.025 1.00 88.31 88 VAL A O 1
ATOM 692 N N . LEU A 1 89 ? -9.018 -8.114 5.504 1.00 87.50 89 LEU A N 1
ATOM 693 C CA . LEU A 1 89 ? -7.849 -8.824 6.018 1.00 87.50 89 LEU A CA 1
ATOM 694 C C . LEU A 1 89 ? -8.282 -9.761 7.145 1.00 87.50 89 LEU A C 1
ATOM 696 O O . LEU A 1 89 ? -8.115 -9.467 8.326 1.00 87.50 89 LEU A O 1
ATOM 700 N N . VAL A 1 90 ? -8.924 -10.856 6.752 1.00 82.94 90 VAL A N 1
ATOM 701 C CA . VAL A 1 90 ? -9.404 -11.907 7.653 1.00 82.94 90 VAL A CA 1
ATOM 702 C C . VAL A 1 90 ? -8.326 -12.987 7.828 1.00 82.94 90 VAL A C 1
ATOM 704 O O . VAL A 1 90 ? -7.572 -13.257 6.894 1.00 82.94 90 VAL A O 1
ATOM 707 N N . ASN A 1 91 ? -8.274 -13.631 9.001 1.00 86.44 91 ASN A N 1
ATOM 708 C CA . ASN A 1 91 ? -7.286 -14.662 9.391 1.00 86.44 91 ASN A CA 1
ATOM 709 C C . ASN A 1 91 ? -5.890 -14.153 9.805 1.00 86.44 91 ASN A C 1
ATOM 711 O O . ASN A 1 91 ? -4.898 -14.845 9.589 1.00 86.44 91 ASN A O 1
ATOM 715 N N . MET A 1 92 ? -5.810 -12.965 10.400 1.00 86.31 92 MET A N 1
ATOM 716 C CA . MET A 1 92 ? -4.601 -12.457 11.055 1.00 86.31 92 MET A CA 1
ATOM 717 C C . MET A 1 92 ? -4.947 -12.074 12.490 1.00 86.31 92 MET A C 1
ATOM 719 O O . MET A 1 92 ? -6.038 -11.551 12.723 1.00 86.31 92 MET A O 1
ATOM 723 N N . ASN A 1 93 ? -4.033 -12.284 13.435 1.00 90.38 93 ASN A N 1
ATOM 724 C CA . ASN A 1 93 ? -4.171 -11.682 14.765 1.00 90.38 93 ASN A CA 1
ATOM 725 C C . ASN A 1 93 ? -3.878 -10.167 14.705 1.00 90.38 93 ASN A C 1
ATOM 727 O O . ASN A 1 93 ? -3.379 -9.654 13.698 1.00 90.38 93 ASN A O 1
ATOM 731 N N . THR A 1 94 ? -4.166 -9.419 15.773 1.00 90.25 94 THR A N 1
ATOM 732 C CA . THR A 1 94 ? -4.010 -7.950 15.761 1.00 90.25 94 THR A CA 1
ATOM 733 C C . THR A 1 94 ? -2.562 -7.511 15.516 1.00 90.25 94 THR A C 1
ATOM 735 O O . THR A 1 94 ? -2.331 -6.501 14.852 1.00 90.25 94 THR A O 1
ATOM 738 N N . SER A 1 95 ? -1.571 -8.274 15.990 1.00 90.00 95 SER A N 1
ATOM 739 C CA . SER A 1 95 ? -0.150 -7.967 15.771 1.00 90.00 95 SER A CA 1
ATOM 740 C C . SER A 1 95 ? 0.273 -8.194 14.314 1.00 90.00 95 SER A C 1
ATOM 742 O O . SER A 1 95 ? 0.960 -7.360 13.725 1.00 90.00 95 SER A O 1
ATOM 744 N N . GLU A 1 96 ? -0.180 -9.285 13.699 1.00 89.00 96 GLU A N 1
ATOM 745 C CA . GLU A 1 96 ? 0.037 -9.577 12.278 1.00 89.00 96 GLU A CA 1
ATOM 746 C C . GLU A 1 96 ? -0.631 -8.531 11.384 1.00 89.00 96 GLU A C 1
ATOM 748 O O . GLU A 1 96 ? -0.003 -8.014 10.456 1.00 89.00 96 GLU A O 1
ATOM 753 N N . LEU A 1 97 ? -1.871 -8.158 11.707 1.00 89.81 97 LEU A N 1
ATOM 754 C CA . LEU A 1 97 ? -2.604 -7.116 10.998 1.00 89.81 97 LEU A CA 1
ATOM 755 C C . LEU A 1 97 ? -1.894 -5.760 11.107 1.00 89.81 97 LEU A C 1
ATOM 757 O O . LEU A 1 97 ? -1.772 -5.045 10.113 1.00 89.81 97 LEU A O 1
ATOM 761 N N . TYR A 1 98 ? -1.373 -5.417 12.286 1.00 89.88 98 TYR A N 1
ATOM 762 C CA . TYR A 1 98 ? -0.573 -4.210 12.484 1.00 89.88 98 TYR A CA 1
ATOM 763 C C . TYR A 1 98 ? 0.697 -4.199 11.622 1.00 89.88 98 TYR A C 1
ATOM 765 O O . TYR A 1 98 ? 1.000 -3.182 10.989 1.00 89.88 98 TYR A O 1
ATOM 773 N N . ASN A 1 99 ? 1.421 -5.319 11.554 1.00 87.50 99 ASN A N 1
ATOM 774 C CA . ASN A 1 99 ? 2.607 -5.429 10.704 1.00 87.50 99 ASN A CA 1
ATOM 775 C C . ASN A 1 99 ? 2.240 -5.222 9.230 1.00 87.50 99 ASN A C 1
ATOM 777 O O . ASN A 1 99 ? 2.896 -4.445 8.538 1.00 87.50 99 ASN A O 1
ATOM 781 N N . PHE A 1 100 ? 1.142 -5.830 8.767 1.00 87.88 100 PHE A N 1
ATOM 782 C CA . PHE A 1 100 ? 0.629 -5.600 7.417 1.00 87.88 100 PHE A CA 1
ATOM 783 C C . PHE A 1 100 ? 0.325 -4.114 7.167 1.00 87.88 100 PHE A C 1
ATOM 785 O O . PHE A 1 100 ? 0.759 -3.549 6.161 1.00 87.88 100 PHE A O 1
ATOM 792 N N . MET A 1 101 ? -0.383 -3.460 8.092 1.00 89.38 101 MET A N 1
ATOM 793 C CA . MET A 1 101 ? -0.744 -2.044 7.978 1.00 89.38 101 MET A CA 1
ATOM 794 C C . MET A 1 101 ? 0.495 -1.146 7.924 1.00 89.38 101 MET A C 1
ATOM 796 O O . MET A 1 101 ? 0.605 -0.295 7.044 1.00 89.38 101 MET A O 1
ATOM 800 N N . THR A 1 102 ? 1.466 -1.364 8.804 1.00 87.62 102 THR A N 1
ATOM 801 C CA . THR A 1 102 ? 2.683 -0.544 8.854 1.00 87.62 102 THR A CA 1
ATOM 802 C C . THR A 1 102 ? 3.535 -0.712 7.598 1.00 87.62 102 THR A C 1
ATOM 804 O O . THR A 1 102 ? 4.022 0.277 7.048 1.00 87.62 102 THR A O 1
ATOM 807 N N . THR A 1 103 ? 3.689 -1.945 7.109 1.00 83.56 103 THR A N 1
ATOM 808 C CA . THR A 1 103 ? 4.526 -2.245 5.940 1.00 83.56 103 THR A CA 1
ATOM 809 C C . THR A 1 103 ? 3.883 -1.796 4.631 1.00 83.56 103 THR A C 1
ATOM 811 O O . THR A 1 103 ? 4.539 -1.142 3.823 1.00 83.56 103 THR A O 1
ATOM 814 N N . TYR A 1 104 ? 2.612 -2.125 4.400 1.00 84.06 104 TYR A N 1
ATOM 815 C CA . TYR A 1 104 ? 1.993 -1.931 3.085 1.00 84.06 104 TYR A CA 1
ATOM 816 C C . TYR A 1 104 ? 1.164 -0.652 2.993 1.00 84.06 104 TYR A C 1
ATOM 818 O O . TYR A 1 104 ? 1.238 0.034 1.973 1.00 84.06 104 TYR A O 1
ATOM 826 N N . MET A 1 105 ? 0.423 -0.298 4.048 1.00 88.06 105 MET A N 1
ATOM 827 C CA . MET A 1 105 ? -0.413 0.906 4.052 1.00 88.06 105 MET A CA 1
ATOM 828 C C . MET A 1 105 ? 0.420 2.137 4.396 1.00 88.06 105 MET A C 1
ATOM 830 O O . MET A 1 105 ? 0.651 2.982 3.532 1.00 88.06 105 MET A O 1
ATOM 834 N N . SER A 1 106 ? 0.927 2.227 5.627 1.00 88.88 106 SER A N 1
ATOM 835 C CA . SER A 1 106 ? 1.714 3.387 6.055 1.00 88.88 106 SER A CA 1
ATOM 836 C C . SER A 1 106 ? 3.022 3.488 5.280 1.00 88.88 106 SER A C 1
ATOM 838 O O . SER A 1 106 ? 3.363 4.579 4.845 1.00 88.88 106 SER A O 1
ATOM 840 N N . GLY A 1 107 ? 3.701 2.368 5.008 1.00 84.38 107 GLY A N 1
ATOM 841 C CA . GLY A 1 107 ? 4.850 2.345 4.104 1.00 84.38 107 GLY A CA 1
ATOM 842 C C . GLY A 1 107 ? 4.506 2.908 2.730 1.00 84.38 107 GLY A C 1
ATOM 843 O O . GLY A 1 107 ? 5.118 3.878 2.300 1.00 84.38 107 GLY A O 1
ATOM 844 N N . GLY A 1 108 ? 3.492 2.359 2.054 1.00 83.56 108 GLY A N 1
ATOM 845 C CA . GLY A 1 108 ? 3.174 2.730 0.673 1.00 83.56 108 GLY A CA 1
ATOM 846 C C . GLY A 1 108 ? 2.613 4.139 0.474 1.00 83.56 108 GLY A C 1
ATOM 847 O O . GLY A 1 108 ? 2.795 4.702 -0.606 1.00 83.56 108 GLY A O 1
ATOM 848 N N . LEU A 1 109 ? 1.942 4.699 1.484 1.00 88.00 109 LEU A N 1
ATOM 849 C CA . LEU A 1 109 ? 1.320 6.028 1.433 1.00 88.00 109 LEU A CA 1
ATOM 850 C C . LEU A 1 109 ? 2.121 7.102 2.192 1.00 88.00 109 LEU A C 1
ATOM 852 O O . LEU A 1 109 ? 1.825 8.286 2.040 1.00 88.00 109 LEU A O 1
ATOM 856 N N . LYS A 1 110 ? 3.090 6.697 3.029 1.00 87.69 110 LYS A N 1
ATOM 857 C CA . LYS A 1 110 ? 3.822 7.543 3.993 1.00 87.69 110 LYS A CA 1
ATOM 858 C C . LYS A 1 110 ? 2.902 8.393 4.875 1.00 87.69 110 LYS A C 1
ATOM 860 O O . LYS A 1 110 ? 3.180 9.561 5.131 1.00 87.69 110 LYS A O 1
ATOM 865 N N . GLN A 1 111 ? 1.796 7.802 5.327 1.00 90.88 111 GLN A N 1
ATOM 866 C CA . GLN A 1 111 ? 0.830 8.446 6.220 1.00 90.88 111 GLN A CA 1
ATOM 867 C C . GLN A 1 111 ? 0.790 7.770 7.592 1.00 90.88 111 GLN A C 1
ATOM 869 O O . GLN A 1 111 ? 0.963 6.551 7.708 1.00 90.88 111 GLN A O 1
ATOM 874 N N . ASP A 1 112 ? 0.508 8.577 8.614 1.00 93.19 112 ASP A N 1
ATOM 875 C CA . ASP A 1 112 ? 0.316 8.116 9.988 1.00 93.19 112 ASP A CA 1
ATOM 876 C C . ASP A 1 112 ? -1.013 7.353 10.154 1.00 93.19 112 ASP A C 1
ATOM 878 O O . ASP A 1 112 ? -1.947 7.510 9.362 1.00 93.19 112 ASP A O 1
ATOM 882 N N . CYS A 1 113 ? -1.134 6.545 11.211 1.00 93.38 113 CYS A N 1
ATOM 883 C CA . CYS A 1 113 ? -2.335 5.744 11.480 1.00 93.38 113 CYS A CA 1
ATOM 884 C C . CYS A 1 113 ? -3.606 6.604 11.600 1.00 93.38 113 CYS A C 1
ATOM 886 O O . CYS A 1 113 ? -4.686 6.190 11.171 1.00 93.38 113 CYS A O 1
ATOM 888 N N . THR A 1 114 ? -3.458 7.820 12.128 1.00 94.44 114 THR A N 1
ATOM 889 C CA . THR A 1 114 ? -4.520 8.826 12.293 1.00 94.44 114 THR A CA 1
ATOM 890 C C . THR A 1 114 ? -5.160 9.276 10.977 1.00 94.44 114 THR A C 1
ATOM 892 O O . THR A 1 114 ? -6.255 9.830 10.985 1.00 94.44 114 THR A O 1
ATOM 895 N N . TYR A 1 115 ? -4.528 9.008 9.829 1.00 94.69 115 TYR A N 1
ATOM 896 C CA . TYR A 1 115 ? -5.076 9.362 8.520 1.00 94.69 115 TYR A CA 1
ATOM 897 C C . TYR A 1 115 ? -6.377 8.609 8.188 1.00 94.69 115 TYR A C 1
ATOM 899 O O . TYR A 1 115 ? -7.256 9.172 7.528 1.00 94.69 115 TYR A O 1
ATOM 907 N N . CYS A 1 116 ? -6.495 7.358 8.656 1.00 94.38 116 CYS A N 1
ATOM 908 C CA . CYS A 1 116 ? -7.636 6.465 8.406 1.00 94.38 116 CYS A CA 1
ATOM 909 C C . CYS A 1 116 ? -8.262 5.871 9.678 1.00 94.38 116 CYS A C 1
ATOM 911 O O . CYS A 1 116 ? -9.321 5.251 9.592 1.00 94.38 116 CYS A O 1
ATOM 913 N N . HIS A 1 117 ? -7.625 6.007 10.843 1.00 95.31 117 HIS A N 1
ATOM 914 C CA . HIS A 1 117 ? -8.103 5.414 12.090 1.00 95.31 117 HIS A CA 1
ATOM 915 C C . HIS A 1 117 ? -8.264 6.446 13.199 1.00 95.31 117 HIS A C 1
ATOM 917 O O . HIS A 1 117 ? -7.486 7.389 13.326 1.00 95.31 117 HIS A O 1
ATOM 923 N N . ASN A 1 118 ? -9.228 6.178 14.076 1.00 93.81 118 ASN A N 1
ATOM 924 C CA . ASN A 1 118 ? -9.243 6.741 15.414 1.00 93.81 118 ASN A CA 1
ATOM 925 C C . ASN A 1 118 ? -8.257 5.942 16.289 1.00 93.81 118 ASN A C 1
ATOM 927 O O . ASN A 1 118 ? -8.448 4.746 16.502 1.00 93.81 118 ASN A O 1
ATOM 931 N N . THR A 1 119 ? -7.203 6.582 16.798 1.00 91.94 119 THR A N 1
ATOM 932 C CA . THR A 1 119 ? -6.169 5.917 17.616 1.00 91.94 119 THR A CA 1
ATOM 933 C C . THR A 1 119 ? -6.664 5.477 18.994 1.00 91.94 119 THR A C 1
ATOM 935 O O . THR A 1 119 ? -6.036 4.618 19.607 1.00 91.94 119 THR A O 1
ATOM 938 N N . ALA A 1 120 ? -7.802 5.999 19.471 1.00 91.00 120 ALA A N 1
ATOM 939 C CA . ALA A 1 120 ? -8.454 5.511 20.686 1.00 91.00 120 ALA A CA 1
ATOM 940 C C . ALA A 1 120 ? -9.156 4.158 20.477 1.00 91.00 120 ALA A C 1
ATOM 942 O O . ALA A 1 120 ? -9.322 3.401 21.429 1.00 91.00 120 ALA A O 1
ATOM 943 N N . ASN A 1 121 ? -9.573 3.846 19.245 1.00 92.12 121 ASN A N 1
ATOM 944 C CA . ASN A 1 121 ? -10.154 2.555 18.888 1.00 92.12 121 ASN A CA 1
ATOM 945 C C . ASN A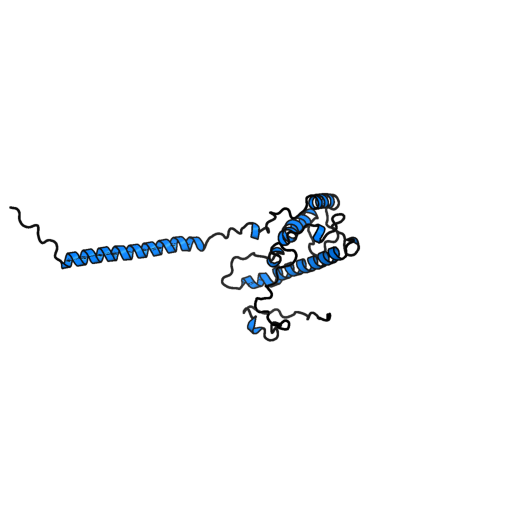 1 121 ? -9.953 2.259 17.393 1.00 92.12 121 ASN A C 1
ATOM 947 O O . ASN A 1 121 ? -10.723 2.708 16.540 1.00 92.12 121 ASN A O 1
ATOM 951 N N . PHE A 1 122 ? -8.960 1.428 17.072 1.00 93.38 122 PHE A N 1
ATOM 952 C CA . PHE A 1 122 ? -8.643 1.062 15.687 1.00 93.38 122 PHE A CA 1
ATOM 953 C C . PHE A 1 122 ? -9.760 0.259 14.994 1.00 93.38 122 PHE A C 1
ATOM 955 O O . PHE A 1 122 ? -9.891 0.311 13.762 1.00 93.38 122 PHE A O 1
ATOM 962 N N . GLY A 1 123 ? -10.591 -0.432 15.780 1.00 92.00 123 GLY A N 1
ATOM 963 C CA . GLY A 1 123 ? -11.758 -1.188 15.331 1.00 92.00 123 GLY A CA 1
ATOM 964 C C . GLY A 1 123 ? -13.016 -0.344 15.109 1.00 92.00 123 GLY A C 1
ATOM 965 O O . GLY A 1 123 ? -14.016 -0.892 14.656 1.00 92.00 123 GLY A O 1
ATOM 966 N N . ALA A 1 124 ? -12.996 0.962 15.400 1.00 93.38 124 ALA A N 1
ATOM 967 C CA . ALA A 1 124 ? -14.152 1.839 15.210 1.00 93.38 124 ALA A CA 1
ATOM 968 C C . ALA A 1 124 ? -14.583 1.910 13.735 1.00 93.38 124 ALA A C 1
ATOM 970 O O . ALA A 1 124 ? -13.740 1.975 12.836 1.00 93.38 124 ALA A O 1
ATOM 971 N N . GLU A 1 125 ? -15.890 1.915 13.485 1.00 91.19 125 GLU A N 1
ATOM 972 C CA . GLU A 1 125 ? -16.498 1.889 12.151 1.00 91.19 125 GLU A CA 1
ATOM 973 C C . GLU A 1 125 ? -17.538 2.997 11.996 1.00 91.19 125 GLU A C 1
ATOM 975 O O . GLU A 1 125 ? -18.226 3.348 12.952 1.00 91.19 125 GLU A O 1
ATOM 980 N N . GLY A 1 126 ? -17.681 3.533 10.780 1.00 89.88 126 GLY A N 1
ATOM 981 C CA . GLY A 1 126 ? -18.682 4.555 10.469 1.00 89.88 126 GLY A CA 1
ATOM 982 C C . GLY A 1 126 ? -18.691 5.707 11.482 1.00 89.88 126 GLY A C 1
ATOM 983 O O . GLY A 1 126 ? -17.658 6.318 11.750 1.00 89.88 126 GLY A O 1
ATOM 984 N N . ALA A 1 127 ? -19.859 5.970 12.071 1.00 89.38 127 ALA A N 1
ATOM 985 C CA . ALA A 1 127 ? -20.045 7.044 13.045 1.00 89.38 127 ALA A CA 1
ATOM 986 C C . ALA A 1 127 ? -19.208 6.876 14.330 1.00 89.38 127 ALA A C 1
ATOM 988 O O . ALA A 1 127 ? -18.863 7.879 14.954 1.00 89.38 127 ALA A O 1
ATOM 989 N N . ASP A 1 128 ? -18.826 5.648 14.705 1.00 90.69 128 ASP A N 1
ATOM 990 C CA . ASP A 1 128 ? -18.038 5.385 15.920 1.00 90.69 128 ASP A CA 1
ATOM 991 C C . ASP A 1 128 ? -16.598 5.910 15.809 1.00 90.69 128 ASP A C 1
ATOM 993 O O . ASP A 1 128 ? -15.912 6.081 16.817 1.00 90.69 128 ASP A O 1
ATOM 997 N N . ILE A 1 129 ? -16.123 6.187 14.588 1.00 92.56 129 ILE A N 1
ATOM 998 C CA . ILE A 1 129 ? -14.819 6.822 14.352 1.00 92.56 129 ILE A CA 1
ATOM 999 C C . ILE A 1 129 ? -14.826 8.266 14.873 1.00 92.56 129 ILE A C 1
ATOM 1001 O O . ILE A 1 129 ? -13.795 8.735 15.357 1.00 92.56 129 ILE A O 1
ATOM 1005 N N . GLY A 1 130 ? -15.979 8.943 14.826 1.00 92.19 130 GLY A N 1
ATOM 1006 C CA . GLY A 1 130 ? -16.150 10.328 15.274 1.00 92.19 130 GLY A CA 1
ATOM 1007 C C . GLY A 1 130 ? -15.693 11.394 14.271 1.00 92.19 130 GLY A C 1
ATOM 1008 O O . GLY A 1 130 ? -15.731 12.578 14.598 1.00 92.19 130 GLY A O 1
ATOM 1009 N N . ASP A 1 131 ? -15.277 10.991 13.066 1.00 94.38 131 ASP A N 1
ATOM 1010 C CA . ASP A 1 131 ? -14.874 11.880 11.972 1.00 94.38 131 ASP A CA 1
ATOM 1011 C C . ASP A 1 131 ? -15.269 11.263 10.619 1.00 94.38 131 ASP A C 1
ATOM 1013 O O . ASP A 1 131 ? -14.750 10.217 10.217 1.00 94.38 131 ASP A O 1
ATOM 1017 N N . ASP A 1 132 ? -16.180 11.931 9.906 1.00 93.19 132 ASP A N 1
ATOM 1018 C CA . ASP A 1 132 ? -16.718 11.471 8.620 1.00 93.19 132 ASP A CA 1
ATOM 1019 C C . ASP A 1 132 ? -15.643 11.372 7.524 1.00 93.19 132 ASP A C 1
ATOM 1021 O O . ASP A 1 132 ? -15.721 10.519 6.634 1.00 93.19 132 ASP A O 1
ATOM 1025 N N . THR A 1 133 ? -14.615 12.223 7.572 1.00 94.25 133 THR A N 1
ATOM 1026 C CA . THR A 1 133 ? -13.525 12.216 6.589 1.00 94.25 133 THR A CA 1
ATOM 1027 C C . THR A 1 133 ? -12.608 11.018 6.797 1.00 94.25 133 THR A C 1
ATOM 1029 O O . THR A 1 133 ? -12.236 10.351 5.827 1.00 94.25 133 THR A O 1
ATOM 1032 N N . ILE A 1 134 ? -12.299 10.695 8.054 1.00 94.81 134 ILE A N 1
ATOM 1033 C CA . ILE A 1 134 ? -11.522 9.509 8.424 1.00 94.81 134 ILE A CA 1
ATOM 1034 C C . ILE A 1 134 ? -12.319 8.246 8.086 1.00 94.81 134 ILE A C 1
ATOM 1036 O O . ILE A 1 134 ? -11.775 7.339 7.455 1.00 94.81 134 ILE A O 1
ATOM 1040 N N . ALA A 1 135 ? -13.614 8.211 8.413 1.00 93.94 135 ALA A N 1
ATOM 1041 C CA . ALA A 1 135 ? -14.499 7.099 8.070 1.00 93.94 135 ALA A CA 1
ATOM 1042 C C . ALA A 1 135 ? -14.541 6.846 6.554 1.00 93.94 135 ALA A C 1
ATOM 1044 O O . ALA A 1 135 ? -14.290 5.728 6.102 1.00 93.94 135 ALA A O 1
ATOM 1045 N N . THR A 1 136 ? -14.729 7.901 5.757 1.00 95.12 136 THR A N 1
ATOM 1046 C CA . THR A 1 136 ? -14.749 7.806 4.289 1.00 95.12 136 THR A CA 1
ATOM 1047 C C . THR A 1 136 ? -13.421 7.290 3.727 1.00 95.12 136 THR A C 1
ATOM 1049 O O . THR A 1 136 ? -13.405 6.457 2.815 1.00 95.12 136 THR A O 1
ATOM 1052 N N . ARG A 1 137 ? -12.280 7.744 4.266 1.00 94.69 137 ARG A N 1
ATOM 1053 C CA . ARG A 1 137 ? -10.952 7.243 3.868 1.00 94.69 137 ARG A CA 1
ATOM 1054 C C . ARG A 1 137 ? -10.765 5.774 4.232 1.00 94.69 137 ARG A C 1
ATOM 1056 O O . ARG A 1 137 ? -10.252 5.022 3.405 1.00 94.69 137 ARG A O 1
ATOM 1063 N N . LYS A 1 138 ? -11.212 5.349 5.418 1.00 93.88 138 LYS A N 1
ATOM 1064 C CA . LYS A 1 138 ? -11.163 3.947 5.859 1.00 93.88 138 LYS A CA 1
ATOM 1065 C C . LYS A 1 138 ? -11.984 3.043 4.937 1.00 93.88 138 LYS A C 1
ATOM 1067 O O . LYS A 1 138 ? -11.485 2.010 4.489 1.00 93.88 138 LYS A O 1
ATOM 1072 N N . ASP A 1 139 ? -13.197 3.462 4.586 1.00 93.19 139 ASP A N 1
ATOM 1073 C CA . ASP A 1 139 ? -14.071 2.732 3.661 1.00 93.19 139 ASP A CA 1
ATOM 1074 C C . ASP A 1 139 ? -13.448 2.635 2.265 1.00 93.19 139 ASP A C 1
ATOM 1076 O O . ASP A 1 139 ? -13.370 1.554 1.675 1.00 93.19 139 ASP A O 1
ATOM 1080 N N . THR A 1 140 ? -12.904 3.749 1.773 1.00 93.00 140 THR A N 1
ATOM 1081 C CA . THR A 1 140 ? -12.188 3.802 0.495 1.00 93.00 140 THR A CA 1
ATOM 1082 C C . THR A 1 140 ? -10.970 2.877 0.507 1.00 93.00 140 THR A C 1
ATOM 1084 O O . THR A 1 140 ? -10.746 2.138 -0.452 1.00 93.00 140 THR A O 1
ATOM 1087 N N . ALA A 1 141 ? -10.199 2.844 1.596 1.00 93.19 141 ALA A N 1
ATOM 1088 C CA . ALA A 1 141 ? -9.042 1.963 1.734 1.00 93.19 141 ALA A CA 1
ATOM 1089 C C . ALA A 1 141 ? -9.431 0.474 1.678 1.00 93.19 141 ALA A C 1
ATOM 1091 O O . ALA A 1 141 ? -8.722 -0.313 1.049 1.00 93.19 141 ALA A O 1
ATOM 1092 N N . ARG A 1 142 ? -10.579 0.072 2.247 1.00 92.50 142 ARG A N 1
ATOM 1093 C CA . ARG A 1 142 ? -11.069 -1.317 2.126 1.00 92.50 142 ARG A CA 1
ATOM 1094 C C . ARG A 1 142 ? -11.363 -1.709 0.684 1.00 92.50 142 ARG A C 1
ATOM 1096 O O . ARG A 1 142 ? -11.007 -2.815 0.282 1.00 92.50 142 ARG A O 1
ATOM 1103 N N . LEU A 1 143 ? -11.966 -0.812 -0.095 1.00 93.88 143 LEU A N 1
ATOM 1104 C CA . LEU A 1 143 ? -12.212 -1.052 -1.519 1.00 93.88 143 LEU A CA 1
ATOM 1105 C C . LEU A 1 143 ? -10.895 -1.234 -2.286 1.00 93.88 143 LEU A C 1
ATOM 1107 O O . LEU A 1 143 ? -10.777 -2.146 -3.102 1.00 93.88 143 LEU A O 1
ATOM 1111 N N . HIS A 1 144 ? -9.872 -0.434 -1.975 1.00 91.75 144 HIS A N 1
ATOM 1112 C CA . HIS A 1 144 ? -8.552 -0.571 -2.596 1.00 91.75 144 HIS A CA 1
ATOM 1113 C C . HIS A 1 144 ? -7.842 -1.872 -2.199 1.00 91.75 144 HIS A C 1
ATOM 1115 O O . HIS A 1 144 ? -7.199 -2.488 -3.046 1.00 91.75 144 HIS A O 1
ATOM 1121 N N . LEU A 1 145 ? -7.990 -2.342 -0.955 1.00 91.00 145 LEU A N 1
ATOM 1122 C CA . LEU A 1 145 ? -7.466 -3.649 -0.539 1.00 91.00 145 LEU A CA 1
ATOM 1123 C C . LEU A 1 145 ? -8.104 -4.794 -1.338 1.00 91.00 145 LEU A C 1
ATOM 1125 O O . LEU A 1 145 ? -7.395 -5.693 -1.790 1.00 91.00 145 LEU A O 1
ATOM 1129 N N . GLN A 1 146 ? -9.420 -4.741 -1.564 1.00 91.19 146 GLN A N 1
ATOM 1130 C CA . GLN A 1 146 ? -10.118 -5.722 -2.402 1.00 91.19 146 GLN A CA 1
ATOM 1131 C C . GLN A 1 146 ? -9.652 -5.652 -3.861 1.00 91.19 146 GLN A C 1
ATOM 1133 O O . GLN A 1 146 ? -9.363 -6.685 -4.457 1.00 91.19 146 GLN A O 1
ATOM 1138 N N . MET A 1 147 ? -9.513 -4.443 -4.413 1.00 91.69 147 MET A N 1
ATOM 1139 C CA . MET A 1 147 ? -8.999 -4.226 -5.768 1.00 91.69 147 MET A CA 1
ATOM 1140 C C . MET A 1 147 ? -7.592 -4.812 -5.941 1.00 91.69 147 MET A C 1
ATOM 1142 O O . MET A 1 147 ? -7.330 -5.512 -6.915 1.00 91.69 147 MET A O 1
ATOM 1146 N N . VAL A 1 148 ? -6.681 -4.553 -4.999 1.00 89.19 148 VAL A N 1
ATOM 1147 C CA . VAL A 1 148 ? -5.307 -5.074 -5.044 1.00 89.19 148 VAL A CA 1
ATOM 1148 C C . VAL A 1 148 ? -5.296 -6.601 -4.983 1.00 89.19 148 VAL A C 1
ATOM 1150 O O . VAL A 1 148 ? -4.565 -7.236 -5.744 1.00 89.19 148 VAL A O 1
ATOM 1153 N N . ALA A 1 149 ? -6.116 -7.200 -4.116 1.00 86.94 149 ALA A N 1
ATOM 1154 C CA . ALA A 1 149 ? -6.251 -8.651 -4.036 1.00 86.94 149 ALA A CA 1
ATOM 1155 C C . ALA A 1 149 ? -6.776 -9.249 -5.355 1.00 86.94 149 ALA A C 1
ATOM 1157 O O . ALA A 1 149 ? -6.181 -10.198 -5.867 1.00 86.94 149 ALA A O 1
ATOM 1158 N N . ASP A 1 150 ? -7.827 -8.660 -5.933 1.00 87.62 150 ASP A N 1
ATOM 1159 C CA . ASP A 1 150 ? -8.424 -9.093 -7.202 1.00 87.62 150 ASP A CA 1
ATOM 1160 C C . ASP A 1 150 ? -7.432 -8.997 -8.366 1.00 87.62 150 ASP A C 1
ATOM 1162 O O . ASP A 1 150 ? -7.201 -9.973 -9.079 1.00 87.62 150 ASP A O 1
ATOM 1166 N N . LEU A 1 151 ? -6.766 -7.852 -8.521 1.00 85.50 151 LEU A N 1
ATOM 1167 C CA . LEU A 1 151 ? -5.759 -7.641 -9.561 1.00 85.50 151 LEU A CA 1
ATOM 1168 C C . LEU A 1 151 ? -4.606 -8.644 -9.446 1.00 85.50 151 LEU A C 1
ATOM 1170 O O . LEU A 1 151 ? -4.213 -9.256 -10.442 1.00 85.50 151 LEU A O 1
ATOM 1174 N N . ASN A 1 152 ? -4.088 -8.867 -8.238 1.00 84.25 152 ASN A N 1
ATOM 1175 C CA . ASN A 1 152 ? -3.007 -9.825 -8.018 1.00 84.25 152 ASN A CA 1
ATOM 1176 C C . ASN A 1 152 ? -3.415 -11.266 -8.333 1.00 84.25 152 ASN A C 1
ATOM 1178 O O . ASN A 1 152 ? -2.647 -11.990 -8.966 1.00 84.25 152 ASN A O 1
ATOM 1182 N N . GLN A 1 153 ? -4.604 -11.690 -7.904 1.00 83.31 153 GLN A N 1
ATOM 1183 C CA . GLN A 1 153 ? -5.056 -13.070 -8.082 1.00 83.31 153 GLN A CA 1
ATOM 1184 C C . GLN A 1 153 ? -5.508 -13.347 -9.514 1.00 83.31 153 GLN A C 1
ATOM 1186 O O . GLN A 1 153 ? -5.085 -14.336 -10.118 1.00 83.31 153 GLN A O 1
ATOM 1191 N N . ASN A 1 154 ? -6.339 -12.465 -10.066 1.00 82.06 154 ASN A N 1
ATOM 1192 C CA . ASN A 1 154 ? -7.050 -12.720 -11.310 1.00 82.06 154 ASN A CA 1
ATOM 1193 C C . ASN A 1 154 ? -6.324 -12.182 -12.541 1.00 82.06 154 ASN A C 1
ATOM 1195 O O . ASN A 1 154 ? -6.537 -12.729 -13.616 1.00 82.06 154 ASN A O 1
ATOM 1199 N N . TRP A 1 155 ? -5.462 -11.166 -12.422 1.00 81.25 155 TRP A N 1
ATOM 1200 C CA . TRP A 1 155 ? -4.871 -10.492 -13.588 1.00 81.25 155 TRP A CA 1
ATOM 1201 C C . TRP A 1 155 ? -3.357 -10.650 -13.690 1.00 81.25 155 TRP A C 1
ATOM 1203 O O . TRP A 1 155 ? -2.844 -10.978 -14.759 1.00 81.25 155 TRP A O 1
ATOM 1213 N N . ILE A 1 156 ? -2.617 -10.476 -12.591 1.00 77.00 156 ILE A N 1
ATOM 1214 C CA . ILE A 1 156 ? -1.149 -10.585 -12.612 1.00 77.00 156 ILE A CA 1
ATOM 1215 C C . ILE A 1 156 ? -0.690 -12.008 -12.958 1.00 77.00 156 ILE A C 1
ATOM 1217 O O . ILE A 1 156 ? 0.307 -12.181 -13.663 1.00 77.00 156 ILE A O 1
ATOM 1221 N N . THR A 1 157 ? -1.448 -13.021 -12.538 1.00 72.00 157 THR A N 1
ATOM 1222 C CA . THR A 1 157 ? -1.199 -14.436 -12.852 1.00 72.00 157 THR A CA 1
ATOM 1223 C C . THR A 1 157 ? -1.305 -14.741 -14.350 1.00 72.00 157 THR A C 1
ATOM 1225 O O . THR A 1 157 ? -0.507 -15.522 -14.868 1.00 72.00 157 THR A O 1
ATOM 1228 N N . GLN A 1 158 ? -2.211 -14.078 -15.080 1.00 70.31 158 GLN A N 1
ATOM 1229 C CA . GLN A 1 158 ? -2.369 -14.255 -16.532 1.00 70.31 158 GLN A CA 1
ATOM 1230 C C . GLN A 1 158 ? -1.147 -13.761 -17.312 1.00 70.31 158 GLN A C 1
ATOM 1232 O O . GLN A 1 158 ? -0.803 -14.288 -18.369 1.00 70.31 158 GLN A O 1
ATOM 1237 N N . LEU A 1 159 ? -0.431 -12.780 -16.762 1.00 66.94 159 LEU A N 1
ATOM 1238 C CA . LEU A 1 159 ? 0.736 -12.203 -17.412 1.00 66.94 159 LEU A CA 1
ATOM 1239 C C . LEU A 1 159 ? 1.951 -13.150 -17.439 1.00 66.94 159 LEU A C 1
ATOM 1241 O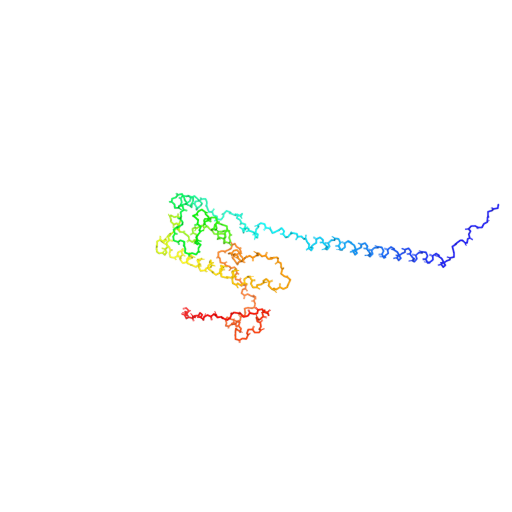 O . LEU A 1 159 ? 2.958 -12.803 -18.052 1.00 66.94 159 LEU A O 1
ATOM 1245 N N . ALA A 1 160 ? 1.899 -14.310 -16.773 1.00 59.94 160 ALA A N 1
ATOM 1246 C CA . ALA A 1 160 ? 2.962 -15.319 -16.806 1.00 59.94 160 ALA A CA 1
ATOM 1247 C C . ALA A 1 160 ? 3.186 -15.926 -18.206 1.00 59.94 160 ALA A C 1
ATOM 1249 O O . ALA A 1 160 ? 4.227 -16.527 -18.450 1.00 59.94 160 ALA A O 1
ATOM 1250 N N . GLN A 1 161 ? 2.229 -15.760 -19.124 1.00 60.47 161 GLN A N 1
ATOM 1251 C CA . GLN A 1 161 ? 2.295 -16.289 -20.490 1.00 60.47 161 GLN A CA 1
ATOM 1252 C C . GLN A 1 161 ? 2.961 -15.331 -21.497 1.00 60.47 161 GLN A C 1
ATOM 1254 O O . GLN A 1 161 ? 3.066 -15.665 -22.674 1.00 60.47 161 GLN A O 1
ATOM 1259 N N . ILE A 1 162 ? 3.406 -14.147 -21.060 1.00 61.16 162 ILE A N 1
ATOM 1260 C CA . ILE A 1 162 ? 4.021 -13.138 -21.933 1.00 61.16 162 ILE A CA 1
ATOM 1261 C C . ILE A 1 162 ? 5.542 -13.354 -21.991 1.00 61.16 162 ILE A C 1
ATOM 1263 O O . ILE A 1 162 ? 6.230 -13.302 -20.969 1.00 61.16 162 ILE A O 1
ATOM 1267 N N . GLU A 1 163 ? 6.067 -13.575 -23.197 1.00 48.97 163 GLU A N 1
ATOM 1268 C CA . GLU A 1 163 ? 7.497 -13.760 -23.474 1.00 48.97 163 GLU A CA 1
ATOM 1269 C C . GLU A 1 163 ? 8.303 -12.479 -23.154 1.00 48.97 163 GLU A C 1
ATOM 1271 O O . GLU A 1 163 ? 7.881 -11.371 -23.483 1.00 48.97 163 GLU A O 1
ATOM 1276 N N . GLY A 1 164 ? 9.461 -12.609 -22.489 1.00 53.59 164 GLY A N 1
ATOM 1277 C CA . GLY A 1 164 ? 10.345 -11.474 -22.157 1.00 53.59 164 GLY A CA 1
ATOM 1278 C C . GLY A 1 164 ? 10.098 -10.784 -20.805 1.00 53.59 164 GLY A C 1
ATOM 1279 O O . GLY A 1 164 ? 10.642 -9.707 -20.552 1.00 53.59 164 GLY A O 1
ATOM 1280 N N . LYS A 1 165 ? 9.304 -11.379 -19.908 1.00 55.84 165 LYS A N 1
ATOM 1281 C CA . LYS A 1 165 ? 9.053 -10.812 -18.577 1.00 55.84 165 LYS A CA 1
ATOM 1282 C C . LYS A 1 165 ? 10.241 -10.948 -17.612 1.00 55.84 165 LYS A C 1
ATOM 1284 O O . LYS A 1 165 ? 10.813 -12.023 -17.457 1.00 55.84 165 LYS A O 1
ATOM 1289 N N . LYS A 1 166 ? 10.542 -9.858 -16.889 1.00 48.44 166 LYS A N 1
ATOM 1290 C CA . LYS A 1 166 ? 11.324 -9.875 -15.633 1.00 48.44 166 LYS A CA 1
ATOM 1291 C C . LYS A 1 166 ? 10.564 -10.689 -14.556 1.00 48.44 166 LYS A C 1
ATOM 1293 O O . LYS A 1 166 ? 9.343 -10.807 -14.662 1.00 48.44 166 LYS A O 1
ATOM 1298 N N . PRO A 1 167 ? 11.259 -11.305 -13.582 1.00 51.50 167 PRO A N 1
ATOM 1299 C CA . PRO A 1 167 ? 10.886 -12.598 -13.016 1.00 51.50 167 PRO A CA 1
ATOM 1300 C C . PRO A 1 167 ? 9.548 -12.617 -12.279 1.00 51.50 167 PRO A C 1
ATOM 1302 O O . PRO A 1 167 ? 9.103 -11.648 -11.665 1.00 51.50 167 PRO A O 1
ATOM 1305 N N . SER A 1 168 ? 8.947 -13.801 -12.360 1.00 52.56 168 SER A N 1
ATOM 1306 C CA . SER A 1 168 ? 7.770 -14.288 -11.652 1.00 52.56 168 SER A CA 1
ATOM 1307 C C . SER A 1 168 ? 7.783 -13.956 -10.156 1.00 52.56 168 SER A C 1
ATOM 1309 O O . SER A 1 168 ? 8.770 -14.232 -9.479 1.00 52.56 168 SER A O 1
ATOM 1311 N N . GLY A 1 169 ? 6.663 -13.438 -9.641 1.00 55.84 169 GLY A N 1
ATOM 1312 C CA . GLY A 1 169 ? 6.434 -13.221 -8.204 1.00 55.84 169 GLY A CA 1
ATOM 1313 C C . GLY A 1 169 ? 6.106 -11.780 -7.807 1.00 55.84 169 GLY A C 1
ATOM 1314 O O . GLY A 1 169 ? 5.642 -11.558 -6.694 1.00 55.84 169 GLY A O 1
ATOM 1315 N N . ALA A 1 170 ? 6.292 -10.807 -8.704 1.00 64.12 170 ALA A N 1
ATOM 1316 C CA . ALA A 1 170 ? 5.930 -9.417 -8.437 1.00 64.12 170 ALA A CA 1
ATOM 1317 C C . ALA A 1 170 ? 4.406 -9.263 -8.300 1.00 64.12 170 ALA A C 1
ATOM 1319 O O . ALA A 1 170 ? 3.664 -9.500 -9.254 1.00 64.12 170 ALA A O 1
ATOM 1320 N N . GLN A 1 171 ? 3.962 -8.857 -7.113 1.00 75.12 171 GLN A N 1
ATOM 1321 C CA . GLN A 1 171 ? 2.587 -8.462 -6.826 1.00 75.12 171 GLN A CA 1
ATOM 1322 C C . GLN A 1 171 ? 2.485 -6.938 -6.852 1.00 75.12 171 GLN A C 1
ATOM 1324 O O . GLN A 1 171 ? 3.434 -6.234 -6.502 1.00 75.12 171 GLN A O 1
ATOM 1329 N N . ILE A 1 172 ? 1.331 -6.421 -7.261 1.00 81.94 172 ILE A N 1
ATOM 1330 C CA . ILE A 1 172 ? 1.020 -5.012 -7.056 1.00 81.94 172 ILE A CA 1
ATOM 1331 C C . ILE A 1 172 ? 0.762 -4.771 -5.565 1.00 81.94 172 ILE A C 1
ATOM 1333 O O . ILE A 1 172 ? 0.141 -5.592 -4.886 1.00 81.94 172 ILE A O 1
ATOM 1337 N N . ALA A 1 173 ? 1.230 -3.638 -5.063 1.00 84.62 173 ALA A N 1
ATOM 1338 C CA . ALA A 1 173 ? 1.015 -3.188 -3.694 1.00 84.62 173 ALA A CA 1
ATOM 1339 C C . ALA A 1 173 ? 0.541 -1.731 -3.701 1.00 84.62 173 ALA A C 1
ATOM 1341 O O . ALA A 1 173 ? 0.587 -1.058 -4.732 1.00 84.62 173 ALA A O 1
ATOM 1342 N N . CYS A 1 174 ? 0.128 -1.209 -2.545 1.00 85.06 174 CYS A N 1
ATOM 1343 C CA . CYS A 1 174 ? -0.319 0.182 -2.400 1.00 85.06 174 CYS A CA 1
ATOM 1344 C C . CYS A 1 174 ? 0.715 1.159 -2.983 1.00 85.06 174 CYS A C 1
ATOM 1346 O O . CYS A 1 174 ? 0.397 2.045 -3.777 1.00 85.06 174 CYS A O 1
ATOM 1348 N N . ALA A 1 175 ? 1.985 0.911 -2.663 1.00 83.88 175 ALA A N 1
ATOM 1349 C CA . ALA A 1 175 ? 3.104 1.726 -3.094 1.00 83.88 175 ALA A CA 1
ATOM 1350 C C . ALA A 1 175 ? 3.348 1.734 -4.613 1.00 83.88 175 ALA A C 1
ATOM 1352 O O . ALA A 1 175 ? 3.973 2.665 -5.113 1.00 83.88 175 ALA A O 1
ATOM 1353 N N . THR A 1 176 ? 2.850 0.735 -5.352 1.00 83.00 176 THR A N 1
ATOM 1354 C CA . THR A 1 176 ? 2.985 0.656 -6.815 1.00 83.00 176 THR A CA 1
ATOM 1355 C C . THR A 1 176 ? 2.335 1.854 -7.506 1.00 83.00 176 THR A C 1
ATOM 1357 O O . THR A 1 176 ? 2.878 2.349 -8.488 1.00 83.00 176 THR A O 1
ATOM 1360 N N . CYS A 1 177 ? 1.203 2.334 -6.983 1.00 85.12 177 CYS A N 1
ATOM 1361 C CA . CYS A 1 177 ? 0.487 3.490 -7.531 1.00 85.12 177 CYS A CA 1
ATOM 1362 C C . CYS A 1 177 ? 0.686 4.749 -6.681 1.00 85.12 177 CYS A C 1
ATOM 1364 O O . CYS A 1 177 ? 0.866 5.835 -7.222 1.00 85.12 177 CYS A O 1
ATOM 1366 N N . HIS A 1 178 ? 0.660 4.607 -5.354 1.00 86.75 178 HIS A N 1
ATOM 1367 C CA . HIS A 1 178 ? 0.753 5.743 -4.438 1.00 86.75 178 HIS A CA 1
ATOM 1368 C C . HIS A 1 178 ? 2.153 6.350 -4.379 1.00 86.75 178 HIS A C 1
ATOM 1370 O O . HIS A 1 178 ? 2.284 7.547 -4.164 1.00 86.75 178 HIS A O 1
ATOM 1376 N N . ASN A 1 179 ? 3.200 5.545 -4.586 1.00 83.75 179 ASN A N 1
ATOM 1377 C CA . ASN A 1 179 ? 4.593 5.991 -4.588 1.00 83.75 179 ASN A CA 1
ATOM 1378 C C . ASN A 1 179 ? 4.979 6.874 -3.376 1.00 83.75 179 ASN A C 1
ATOM 1380 O O . ASN A 1 179 ? 5.765 7.813 -3.498 1.00 83.75 179 ASN A O 1
ATOM 1384 N N . GLY A 1 180 ? 4.434 6.569 -2.194 1.00 84.94 180 GLY A N 1
ATOM 1385 C CA . GLY A 1 180 ? 4.679 7.326 -0.969 1.00 84.94 180 GLY A CA 1
ATOM 1386 C C . GLY A 1 180 ? 3.836 8.592 -0.804 1.00 84.94 180 GLY A C 1
ATOM 1387 O O . GLY A 1 180 ? 4.160 9.392 0.064 1.00 84.94 180 GLY A O 1
ATOM 1388 N N . GLU A 1 181 ? 2.784 8.772 -1.601 1.00 85.69 181 GLU A N 1
ATOM 1389 C CA . GLU A 1 181 ? 1.819 9.867 -1.487 1.00 85.69 181 GLU A CA 1
ATOM 1390 C C . GLU A 1 181 ? 0.411 9.325 -1.199 1.00 85.69 181 GLU A C 1
ATOM 1392 O O . GLU A 1 181 ? -0.006 8.289 -1.722 1.00 85.69 181 GLU A O 1
ATOM 1397 N N . ALA A 1 182 ? -0.376 10.040 -0.388 1.00 87.38 182 ALA A N 1
ATOM 1398 C CA . ALA A 1 182 ? -1.741 9.614 -0.056 1.00 87.38 182 ALA A CA 1
ATOM 1399 C C . ALA A 1 182 ? -2.667 9.588 -1.282 1.00 87.38 182 ALA A C 1
ATOM 1401 O O . ALA A 1 182 ? -3.573 8.761 -1.365 1.00 87.38 182 ALA A O 1
ATOM 1402 N N . ILE A 1 183 ? -2.422 10.478 -2.243 1.00 87.56 183 ILE A N 1
ATOM 1403 C CA . ILE A 1 183 ? -3.142 10.553 -3.511 1.00 87.56 183 ILE A CA 1
ATOM 1404 C C . ILE A 1 183 ? -2.140 10.187 -4.609 1.00 87.56 183 ILE A C 1
ATOM 1406 O O . ILE A 1 183 ? -1.099 10.842 -4.693 1.00 87.56 183 ILE A O 1
ATOM 1410 N N . PRO A 1 184 ? -2.416 9.168 -5.443 1.00 83.69 184 PRO A N 1
ATOM 1411 C CA . PRO A 1 184 ? -1.534 8.818 -6.548 1.00 83.69 184 PRO A CA 1
ATOM 1412 C C . PRO A 1 184 ? -1.293 10.027 -7.453 1.00 83.69 184 PRO A C 1
ATOM 1414 O O . PRO A 1 184 ? -2.231 10.751 -7.794 1.00 83.69 184 PRO A O 1
ATOM 1417 N N . VAL A 1 185 ? -0.041 10.234 -7.860 1.00 70.88 185 VAL A N 1
ATOM 1418 C CA . VAL A 1 185 ? 0.305 11.272 -8.835 1.00 70.88 185 VAL A CA 1
ATOM 1419 C C . VAL A 1 185 ? -0.433 10.998 -10.144 1.00 70.88 185 VAL A C 1
ATOM 1421 O O . VAL A 1 185 ? -0.185 10.003 -10.825 1.00 70.88 185 VAL A O 1
ATOM 1424 N N . ALA A 1 186 ? -1.379 11.872 -10.483 1.00 65.25 186 ALA A N 1
ATOM 1425 C CA . ALA A 1 186 ? -1.996 11.861 -11.797 1.00 65.25 186 ALA A CA 1
ATOM 1426 C C . ALA A 1 186 ? -0.946 12.236 -12.849 1.00 65.25 186 ALA A C 1
ATOM 1428 O O . ALA A 1 186 ? -0.042 13.036 -12.586 1.00 65.25 186 ALA A O 1
ATOM 1429 N N . TRP A 1 187 ? -1.077 11.665 -14.047 1.00 56.59 187 TRP A N 1
ATOM 1430 C CA . TRP A 1 187 ? -0.320 12.126 -15.206 1.00 56.59 187 TRP A CA 1
ATOM 1431 C C . TRP A 1 187 ? -0.494 13.646 -15.352 1.00 56.59 187 TRP A C 1
ATOM 1433 O O . TRP A 1 187 ? -1.598 14.154 -15.127 1.00 56.59 187 TRP A O 1
ATOM 1443 N N . PRO A 1 188 ? 0.582 14.390 -15.654 1.00 56.62 188 PRO A N 1
ATOM 1444 C CA . PRO A 1 188 ? 0.510 15.839 -15.685 1.00 56.62 188 PRO A CA 1
ATOM 1445 C C . PRO A 1 188 ? -0.458 16.271 -16.794 1.00 56.62 188 PRO A C 1
ATOM 1447 O O . PRO A 1 188 ? -0.500 15.671 -17.868 1.00 56.62 188 PRO A O 1
ATOM 1450 N N . ALA A 1 189 ? -1.281 17.285 -16.512 1.00 55.03 189 ALA A N 1
ATOM 1451 C CA . ALA A 1 189 ? -2.391 17.698 -17.379 1.00 55.03 189 ALA A CA 1
ATOM 1452 C C . ALA A 1 189 ? -1.957 18.140 -18.796 1.00 55.03 189 ALA A C 1
ATOM 1454 O O . ALA A 1 189 ? -2.791 18.285 -19.688 1.00 55.03 189 ALA A O 1
ATOM 1455 N N . ASP A 1 190 ? -0.659 18.369 -19.002 1.00 55.81 190 ASP A N 1
ATOM 1456 C CA . ASP A 1 190 ? -0.020 18.776 -20.252 1.00 55.81 190 ASP A CA 1
ATOM 1457 C C . ASP A 1 190 ? 0.470 17.602 -21.122 1.00 55.81 190 ASP A C 1
ATOM 1459 O O . ASP A 1 190 ? 0.773 17.808 -22.301 1.00 55.81 190 ASP A O 1
ATOM 1463 N N . GLN A 1 191 ? 0.494 16.364 -20.612 1.00 51.88 191 GLN A N 1
ATOM 1464 C CA . GLN A 1 191 ? 0.601 15.175 -21.457 1.00 51.88 191 GLN A CA 1
ATOM 1465 C C . GLN A 1 191 ? -0.713 15.004 -22.208 1.00 51.88 191 GLN A C 1
ATOM 1467 O O . GLN A 1 191 ? -1.584 14.290 -21.727 1.00 51.88 191 GLN A O 1
ATOM 1472 N N . HIS A 1 192 ? -0.840 15.708 -23.346 1.00 44.94 192 HIS A N 1
ATOM 1473 C CA . HIS A 1 192 ? -1.924 15.630 -24.332 1.00 44.94 192 HIS A CA 1
ATOM 1474 C C . HIS A 1 192 ? -3.116 14.848 -23.800 1.00 44.94 192 HIS A C 1
ATOM 1476 O O . HIS A 1 192 ? -3.241 13.653 -24.079 1.00 44.94 192 HIS A O 1
ATOM 1482 N N . ALA A 1 193 ? -3.927 15.522 -22.979 1.00 46.28 193 ALA A N 1
ATOM 1483 C CA . ALA A 1 193 ? -5.149 14.948 -22.472 1.00 46.28 193 ALA A CA 1
ATOM 1484 C C . ALA A 1 193 ? -5.890 14.396 -23.685 1.00 46.28 193 ALA A C 1
ATOM 1486 O O . ALA A 1 193 ? -6.305 15.132 -24.588 1.00 46.28 193 ALA A O 1
ATOM 1487 N N . 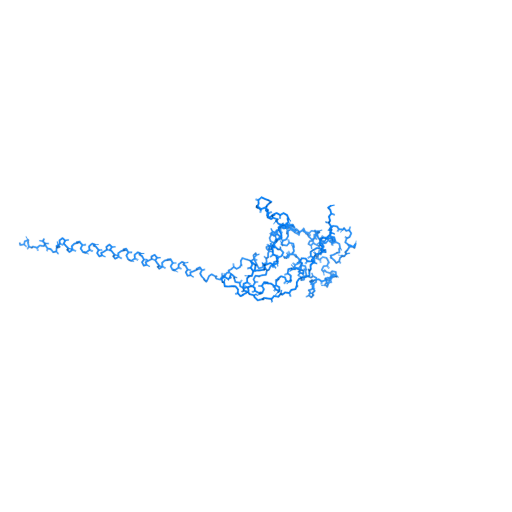LEU A 1 194 ? -5.989 13.069 -23.735 1.00 54.31 194 LEU A N 1
ATOM 1488 C CA . LEU A 1 194 ? -7.091 12.453 -24.433 1.00 54.31 194 LEU A CA 1
ATOM 1489 C C . LEU A 1 194 ? -8.328 13.252 -23.989 1.00 54.31 194 LEU A C 1
ATOM 1491 O O . LEU A 1 194 ? -8.429 13.526 -22.790 1.00 54.31 194 LEU A O 1
ATOM 1495 N N . PRO A 1 195 ? -9.168 13.730 -24.922 1.00 56.72 195 PRO A N 1
ATOM 1496 C CA . PRO A 1 195 ? -10.345 14.525 -24.587 1.00 56.72 195 PRO A CA 1
ATOM 1497 C C . PRO A 1 195 ? -11.068 13.968 -23.351 1.00 56.72 195 PRO A C 1
ATOM 1499 O O . PRO A 1 195 ? -11.062 12.755 -23.157 1.00 56.72 195 PRO A O 1
ATOM 1502 N N . ASP A 1 196 ? -11.686 14.798 -22.508 1.00 51.53 196 ASP A N 1
ATOM 1503 C CA . ASP A 1 196 ? -12.337 14.314 -21.271 1.00 51.53 196 ASP A CA 1
ATOM 1504 C C . ASP A 1 196 ? -13.427 13.243 -21.542 1.00 51.53 196 ASP A C 1
ATOM 1506 O O . ASP A 1 196 ? -13.825 12.485 -20.655 1.00 51.53 196 ASP A O 1
ATOM 1510 N N . ASP A 1 197 ? -13.901 13.151 -22.789 1.00 52.47 197 ASP A N 1
ATOM 1511 C CA . ASP A 1 197 ? -14.832 12.154 -23.322 1.00 52.47 197 ASP A CA 1
ATOM 1512 C C . ASP A 1 197 ? -14.157 10.966 -24.036 1.00 52.47 197 ASP A C 1
ATOM 1514 O O . ASP A 1 197 ? -14.838 10.049 -24.510 1.00 52.47 197 ASP A O 1
ATOM 1518 N N . TYR A 1 198 ? -12.829 10.934 -24.093 1.00 51.16 198 TYR A N 1
ATOM 1519 C CA . TYR A 1 198 ? -12.058 9.848 -24.670 1.00 51.16 198 TYR A CA 1
ATOM 1520 C C . TYR A 1 198 ? -12.149 8.626 -23.769 1.00 51.16 198 TYR A C 1
ATOM 1522 O O . TYR A 1 198 ? -11.368 8.379 -22.849 1.00 51.16 198 TYR A O 1
ATOM 1530 N N . ARG A 1 199 ? -13.139 7.807 -24.080 1.00 49.84 199 ARG A N 1
ATOM 1531 C CA . ARG A 1 199 ? -13.205 6.437 -23.610 1.00 49.84 199 ARG A CA 1
ATOM 1532 C C . ARG A 1 199 ? -12.356 5.605 -24.549 1.00 49.84 199 ARG A C 1
ATOM 1534 O O . ARG A 1 199 ? -12.513 5.697 -25.767 1.00 49.84 199 ARG A O 1
ATOM 1541 N N . LEU A 1 200 ? -11.502 4.750 -23.983 1.00 54.56 200 LEU A N 1
ATOM 1542 C CA . LEU A 1 200 ? -10.961 3.630 -24.746 1.00 54.56 200 LEU A CA 1
ATOM 1543 C C . LEU A 1 200 ? -12.144 2.976 -25.480 1.00 54.56 200 LEU A C 1
ATOM 1545 O O . LEU A 1 200 ? -13.173 2.730 -24.840 1.00 54.56 200 LEU A O 1
ATOM 1549 N N . PRO A 1 201 ? -12.060 2.745 -26.800 1.00 52.19 201 PRO A N 1
ATOM 1550 C CA . PRO A 1 201 ? -13.133 2.114 -27.549 1.00 52.19 201 PRO A CA 1
ATOM 1551 C C . PRO A 1 201 ? -13.208 0.637 -27.148 1.00 52.19 201 PRO A C 1
ATOM 1553 O O . PRO A 1 201 ? -12.802 -0.253 -27.885 1.00 52.19 201 PRO A O 1
ATOM 1556 N N . LEU A 1 202 ? -13.764 0.361 -25.965 1.00 53.75 202 LEU A N 1
ATOM 1557 C CA . LEU A 1 202 ? -13.971 -0.983 -25.420 1.00 53.75 202 LEU A CA 1
ATOM 1558 C C . LEU A 1 202 ? -14.933 -1.815 -26.290 1.00 53.75 202 LEU A C 1
ATOM 1560 O O . LEU A 1 202 ? -15.080 -3.010 -26.069 1.00 53.75 202 LEU A O 1
ATOM 1564 N N . GLY A 1 203 ? -15.586 -1.190 -27.279 1.00 51.22 203 GLY A N 1
ATOM 1565 C CA . GLY A 1 203 ? -16.384 -1.858 -28.306 1.00 51.22 203 GLY A CA 1
ATOM 1566 C C . GLY A 1 203 ? -15.558 -2.540 -29.402 1.00 51.22 203 GLY A C 1
ATOM 1567 O O . GLY A 1 203 ? -16.089 -3.419 -30.074 1.00 51.22 203 GLY A O 1
ATOM 1568 N N . ASN A 1 204 ? -14.277 -2.186 -29.566 1.00 50.19 204 ASN A N 1
ATOM 1569 C CA . ASN A 1 204 ? -13.351 -2.912 -30.431 1.00 50.19 204 ASN A CA 1
ATOM 1570 C C . ASN A 1 204 ? -12.084 -3.287 -29.647 1.00 50.19 204 ASN A C 1
ATOM 1572 O O . ASN A 1 204 ? -11.055 -2.613 -29.697 1.00 50.19 204 ASN A O 1
ATOM 1576 N N . LEU A 1 205 ? -12.194 -4.377 -28.883 1.00 54.16 205 LEU A N 1
ATOM 1577 C CA . LEU A 1 205 ? -11.130 -4.920 -28.036 1.00 54.16 205 LEU A CA 1
ATOM 1578 C C . LEU A 1 205 ? -9.892 -5.379 -28.826 1.00 54.16 205 LEU A C 1
ATOM 1580 O O . LEU A 1 205 ? -8.880 -5.646 -28.193 1.00 54.16 205 LEU A O 1
ATOM 1584 N N . GLU A 1 206 ? -9.923 -5.421 -30.164 1.00 48.44 206 GLU A N 1
ATOM 1585 C CA . GLU A 1 206 ? -8.782 -5.805 -31.018 1.00 48.44 206 GLU A CA 1
ATOM 1586 C C . GLU A 1 206 ? -7.535 -4.922 -30.825 1.00 48.44 206 GLU A C 1
ATOM 1588 O O . GLU A 1 206 ? -6.417 -5.365 -31.071 1.00 48.44 206 GLU A O 1
ATOM 1593 N N . VAL A 1 207 ? -7.686 -3.684 -30.339 1.00 44.03 207 VAL A N 1
ATOM 1594 C CA . VAL A 1 207 ? -6.539 -2.808 -30.013 1.00 44.03 207 VAL A CA 1
ATOM 1595 C C . VAL A 1 207 ? -5.913 -3.144 -28.651 1.00 44.03 207 VAL A C 1
ATOM 1597 O O . VAL A 1 207 ? -4.738 -2.862 -28.427 1.00 44.03 207 VAL A O 1
ATOM 1600 N N . LEU A 1 208 ? -6.670 -3.772 -27.745 1.00 43.00 208 LEU A N 1
ATOM 1601 C CA . LEU A 1 208 ? -6.217 -4.191 -26.412 1.00 43.00 208 LEU A CA 1
ATOM 1602 C C . LEU A 1 208 ? -6.113 -5.716 -26.269 1.00 43.00 208 LEU A C 1
ATOM 1604 O O . LEU A 1 208 ? -5.845 -6.207 -25.172 1.00 43.00 208 LEU A O 1
ATOM 1608 N N . THR A 1 209 ? -6.288 -6.480 -27.352 1.00 37.31 209 THR A N 1
ATOM 1609 C CA . THR A 1 209 ? -6.007 -7.913 -27.348 1.00 37.31 209 THR A CA 1
ATOM 1610 C C . THR A 1 209 ? -4.506 -8.121 -27.206 1.00 37.31 209 THR A C 1
ATOM 1612 O O . THR A 1 209 ? -3.777 -8.251 -28.186 1.00 37.31 209 THR A O 1
ATOM 1615 N N . ILE A 1 210 ? -4.046 -8.223 -25.960 1.00 41.16 210 ILE A N 1
ATOM 1616 C CA . ILE A 1 210 ? -2.987 -9.173 -25.647 1.00 41.16 210 ILE A CA 1
ATOM 1617 C C . ILE A 1 210 ? -3.563 -10.517 -26.085 1.00 41.16 210 ILE A C 1
ATOM 1619 O O . ILE A 1 210 ? -4.598 -10.957 -25.583 1.00 41.16 210 ILE A O 1
ATOM 1623 N N . THR A 1 211 ? -2.976 -11.112 -27.112 1.00 34.75 211 THR A N 1
ATOM 1624 C CA . THR A 1 211 ? -3.337 -12.428 -27.631 1.00 34.75 211 THR A CA 1
ATOM 1625 C C . THR A 1 211 ? -3.172 -13.468 -26.518 1.00 34.75 211 THR A C 1
ATOM 1627 O O . THR A 1 211 ? -2.105 -14.036 -26.329 1.00 34.75 211 THR A O 1
ATOM 1630 N N . GLY A 1 212 ? -4.235 -13.670 -25.733 1.00 33.19 212 GLY A N 1
ATOM 1631 C CA . GLY A 1 212 ? -4.209 -14.468 -24.508 1.00 33.19 212 GLY A CA 1
ATOM 1632 C C . GLY A 1 212 ? -5.581 -14.599 -23.835 1.00 33.19 212 GLY A C 1
ATOM 1633 O O . GLY A 1 212 ? -5.764 -14.168 -22.711 1.00 33.19 212 GLY A O 1
ATOM 1634 N N . ASN A 1 213 ? -6.540 -15.181 -24.557 1.00 33.09 213 ASN A N 1
ATOM 1635 C CA . ASN A 1 213 ? -7.681 -15.974 -24.066 1.00 33.09 213 ASN A CA 1
ATOM 1636 C C . ASN A 1 213 ? -8.613 -15.415 -22.946 1.00 33.09 213 ASN A C 1
ATOM 1638 O O . ASN A 1 213 ? -8.415 -15.639 -21.759 1.00 33.09 213 ASN A O 1
ATOM 1642 N N . SER A 1 214 ? -9.714 -14.796 -23.394 1.00 40.72 214 SER A N 1
ATOM 1643 C CA . SER A 1 214 ? -11.083 -14.763 -22.831 1.00 40.72 214 SER A CA 1
ATOM 1644 C C . SER A 1 214 ? -11.313 -14.821 -21.308 1.00 40.72 214 SER A C 1
ATOM 1646 O O . SER A 1 214 ? -11.326 -15.912 -20.748 1.00 40.72 214 SER A O 1
ATOM 1648 N N . ILE A 1 215 ? -11.782 -13.719 -20.698 1.00 35.09 215 ILE A N 1
ATOM 1649 C CA . ILE A 1 215 ? -12.842 -13.777 -19.667 1.00 35.09 215 ILE A CA 1
ATOM 1650 C C . ILE A 1 215 ? -13.751 -12.541 -19.792 1.00 35.09 215 ILE A C 1
ATOM 1652 O O . ILE A 1 215 ? -13.470 -11.453 -19.295 1.00 35.09 215 ILE A O 1
ATOM 1656 N N . SER A 1 216 ? -14.869 -12.707 -20.494 1.00 38.88 216 SER A N 1
ATOM 1657 C CA . SER A 1 216 ? -15.968 -11.745 -20.549 1.00 38.88 216 SER A CA 1
ATOM 1658 C C . SER A 1 216 ? -16.782 -11.805 -19.256 1.00 38.88 216 SER A C 1
ATOM 1660 O O . SER A 1 216 ? -17.342 -12.868 -18.988 1.00 38.88 216 SER A O 1
ATOM 1662 N N . ARG A 1 217 ? -16.885 -10.690 -18.511 1.00 38.56 217 ARG A N 1
ATOM 1663 C CA . ARG A 1 217 ? -18.111 -10.170 -17.850 1.00 38.56 217 ARG A CA 1
ATOM 1664 C C . ARG A 1 217 ? -17.757 -9.046 -16.863 1.00 38.56 217 ARG A C 1
ATOM 1666 O O . ARG A 1 217 ? -17.465 -9.318 -15.708 1.00 38.56 217 ARG A O 1
ATOM 1673 N N . TRP A 1 218 ? -17.868 -7.789 -17.294 1.00 34.59 218 TRP A N 1
ATOM 1674 C CA . TRP A 1 218 ? -17.926 -6.638 -16.383 1.00 34.59 218 TRP A CA 1
ATOM 1675 C C . TRP A 1 218 ? -19.256 -5.898 -16.557 1.00 34.59 218 TRP A C 1
ATOM 1677 O O . TRP A 1 218 ? -19.716 -5.668 -17.675 1.00 34.59 218 TRP A O 1
ATOM 1687 N N . ILE A 1 219 ? -19.900 -5.611 -15.425 1.00 33.28 219 ILE A N 1
ATOM 1688 C CA . ILE A 1 219 ? -21.193 -4.926 -15.272 1.00 33.28 219 ILE A CA 1
ATOM 1689 C C . ILE A 1 219 ? -20.944 -3.405 -15.341 1.00 33.28 219 ILE A C 1
ATOM 1691 O O . ILE A 1 219 ? -19.947 -2.949 -14.781 1.00 33.28 219 ILE A O 1
ATOM 1695 N N . PRO A 1 220 ? -21.795 -2.599 -16.006 1.00 34.41 220 PRO A N 1
ATOM 1696 C CA . PRO A 1 220 ? -21.533 -1.172 -16.184 1.00 34.41 220 PRO A CA 1
ATOM 1697 C C . PRO A 1 220 ? -21.706 -0.378 -14.878 1.00 34.41 220 PRO A C 1
ATOM 1699 O O . PRO A 1 220 ? -22.738 -0.474 -14.214 1.00 34.41 220 PRO A O 1
ATOM 1702 N N . PHE A 1 221 ? -20.713 0.457 -14.556 1.00 33.44 221 PHE A N 1
ATOM 1703 C CA . PHE A 1 221 ? -20.823 1.523 -13.558 1.00 33.44 221 PHE A CA 1
ATOM 1704 C C . PHE A 1 221 ? -21.737 2.635 -14.095 1.00 33.44 221 PHE A C 1
ATOM 1706 O O . PHE A 1 221 ? -21.468 3.228 -15.140 1.00 33.44 221 PHE A O 1
ATOM 1713 N N . ASN A 1 222 ? -22.832 2.907 -13.382 1.00 30.58 222 ASN A N 1
ATOM 1714 C CA . ASN A 1 222 ? -23.766 3.984 -13.695 1.00 30.58 222 ASN A CA 1
ATOM 1715 C C . ASN A 1 222 ? -23.221 5.318 -13.163 1.00 30.58 222 ASN A C 1
ATOM 1717 O O . ASN A 1 222 ? -23.233 5.563 -11.958 1.00 30.58 222 ASN A O 1
ATOM 1721 N N . THR A 1 223 ? -22.732 6.176 -14.056 1.00 41.62 223 THR A N 1
ATOM 1722 C CA . THR A 1 223 ? -22.267 7.529 -13.732 1.00 41.62 223 THR A CA 1
ATOM 1723 C C . THR A 1 223 ? -23.421 8.521 -13.870 1.00 41.62 223 THR A C 1
ATOM 1725 O O . THR A 1 223 ? -23.585 9.148 -14.916 1.00 41.62 223 THR A O 1
ATOM 1728 N N . THR A 1 224 ? -24.224 8.682 -12.821 1.00 39.06 224 THR A N 1
ATOM 1729 C CA . THR A 1 224 ? -25.132 9.831 -12.688 1.00 39.06 224 THR A CA 1
ATOM 1730 C C . THR A 1 224 ? -24.853 10.561 -11.385 1.00 39.06 224 THR A C 1
ATOM 1732 O O . THR A 1 224 ? -25.512 10.327 -10.376 1.00 39.06 224 THR A O 1
ATOM 1735 N N . SER A 1 225 ? -23.885 11.469 -11.433 1.00 35.69 225 SER A N 1
ATOM 1736 C CA . SER A 1 225 ? -23.813 12.624 -10.540 1.00 35.69 225 SER A CA 1
ATOM 1737 C C . SER A 1 225 ? -23.102 13.751 -11.290 1.00 35.69 225 SER A C 1
ATOM 1739 O O . SER A 1 225 ? -21.879 13.794 -11.378 1.00 35.69 225 SER A O 1
ATOM 1741 N N . THR A 1 226 ? -23.907 14.589 -11.931 1.00 32.97 226 THR A N 1
ATOM 1742 C CA . THR A 1 226 ? -23.537 15.893 -12.498 1.00 32.97 226 THR A CA 1
ATOM 1743 C C . THR A 1 226 ? -23.638 16.984 -11.419 1.00 32.97 226 THR A C 1
ATOM 1745 O O . THR A 1 226 ? -24.317 16.756 -10.417 1.00 32.97 226 THR A O 1
ATOM 1748 N N . PRO A 1 227 ? -23.179 18.203 -11.735 1.00 44.53 227 PRO A N 1
ATOM 1749 C CA . PRO A 1 227 ? -21.929 18.833 -11.313 1.00 44.53 227 PRO A CA 1
ATOM 1750 C C . PRO A 1 227 ? -21.997 19.540 -9.946 1.00 44.53 227 PRO A C 1
ATOM 1752 O O . PRO A 1 227 ? -23.102 19.951 -9.524 1.00 44.53 227 PRO A O 1
#

Sequence (227 aa):
MRRDLENIIDPKFSYWLVFLIVSGVLVGGAFWVIGFVRSKAVSAAEEEIILNPAFVNYSTAGDYVSPESQAAIQTYIAEFPEPQNAQVLVNMNTSELYNFMTTYMSGGLKQDCTYCHNTANFGAEGADIGDDTIATRKDTARLHLQMVADLNQNWITQLAQIEGKKPSGAQIACATCHNGEAIPVAWPADQHALPDDYRLPLGNLEVLTITGNSISRWIPFNTTSTP

Secondary structure (DSSP, 8-state):
-----S-S--HHHHHHHHHHHHHHHHHHHHHHHHHHHHHHHHTTTS------HHHHS----STTS-HHHHHHHHHHHHH-SS-SS-SSS-S--HHHHHHHIIIIIIHHH---GGGTS-TT-TT--GGGGS-HHHHHHHHHHHHHHHHHHHIIIIIITGGGGSTTPSPTTPPP-HHHHHTTSSS--PPPTTTT---TT----TT-GGGT--SS------PPP------

Radius of gyration: 32.4 Å; chains: 1; bounding box: 112×35×76 Å

Foldseek 3Di:
DDDDPPDPDDPVNVVVVVVCVVVVVVVVVVVVVVVVCVVVVVVVVPDPPPPPVCQVFVDLPDCLADPLLVVLLVVVCVVAQADAQDDQPPDDTSVRVVVCCSGFPCSQAVHYLVQQAQSNHRNQADCSRVDNNSNVLVVVVSVVSVVQVCCQPPPVVQCVPDPPDDDPDRGDTSNNQNVRHNDGDDDPPPPPPPPPPDDDPPVPCVVVDPVGDDDDDDDDDDDPDDD

pLDDT: mean 74.11, std 20.49, range [30.58, 96.25]